Protein AF-A0A7J6PK44-F1 (afdb_monomer)

Sequence (200 aa):
GVRVTLIEKEDRVGGQCWTRYEDNGVIWEAGGEGFVRRAVAVPKIANALGIEEDMLPQEPVENYEIDENYTLIQLDRGEAARKLGFQVKKEDFGRGIASFR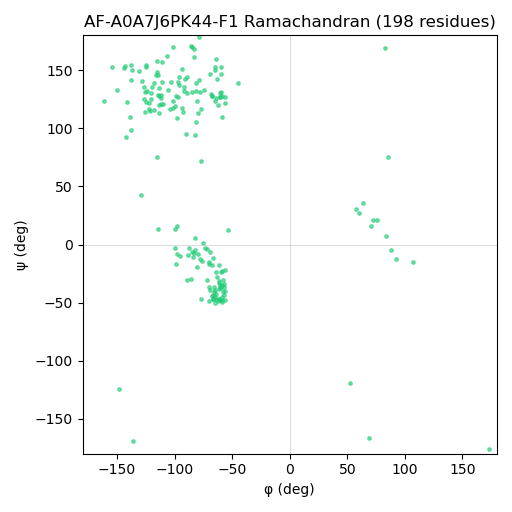KGMGELVDSMHSCLEKSPLCTVFLNDEVSSLERDANNQSNTKLTLAGGEKLIVDEVVIATPEKEACAMLGRESNSTDLMSHVSVYCLVRMVGQTSDHWH

Structure (mmCIF, N/CA/C/O backbone):
data_AF-A0A7J6PK44-F1
#
_entry.id   AF-A0A7J6PK44-F1
#
loop_
_atom_site.group_PDB
_atom_site.id
_atom_site.type_symbol
_atom_site.label_atom_id
_atom_site.label_alt_id
_atom_site.label_comp_id
_atom_site.label_asym_id
_ato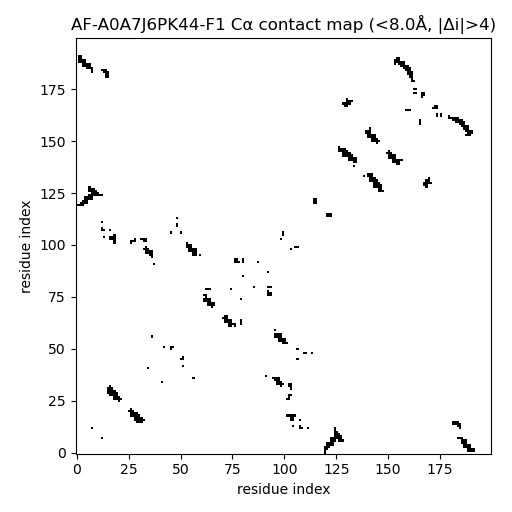m_site.label_entity_id
_atom_site.label_seq_id
_atom_site.pdbx_PDB_ins_code
_atom_site.Cartn_x
_atom_site.Cartn_y
_atom_site.Cartn_z
_atom_site.occupancy
_atom_site.B_iso_or_equiv
_atom_site.auth_seq_id
_atom_site.auth_comp_id
_atom_site.auth_asym_id
_atom_site.auth_atom_id
_atom_site.pdbx_PDB_model_num
ATOM 1 N N . GLY A 1 1 ? -18.859 -14.140 8.544 1.00 73.56 1 GLY A N 1
ATOM 2 C CA . GLY A 1 1 ? -17.958 -13.106 8.002 1.00 73.56 1 GLY A CA 1
ATOM 3 C C . GLY A 1 1 ? -17.363 -12.327 9.153 1.00 73.56 1 GLY A C 1
ATOM 4 O O . GLY A 1 1 ? -17.977 -12.296 10.212 1.00 73.56 1 GLY A O 1
ATOM 5 N N . VAL A 1 2 ? -16.186 -11.747 8.954 1.00 85.56 2 VAL A N 1
ATOM 6 C CA . VAL A 1 2 ? -15.503 -10.891 9.935 1.00 85.56 2 VAL A CA 1
ATOM 7 C C . VAL A 1 2 ? -15.913 -9.444 9.679 1.00 85.56 2 VAL A C 1
ATOM 9 O O . VAL A 1 2 ? -15.959 -9.053 8.515 1.00 85.56 2 VAL A O 1
ATOM 12 N N . ARG A 1 3 ? -16.236 -8.667 10.720 1.00 89.69 3 ARG A N 1
ATOM 13 C CA . ARG A 1 3 ? -16.440 -7.221 10.565 1.00 89.69 3 ARG A CA 1
ATOM 14 C C . ARG A 1 3 ? -15.091 -6.532 10.660 1.00 89.69 3 ARG A C 1
ATOM 16 O O . ARG A 1 3 ? -14.337 -6.825 11.574 1.00 89.69 3 ARG A O 1
ATOM 23 N N . VAL A 1 4 ? -14.786 -5.644 9.732 1.00 92.19 4 VAL A N 1
ATOM 24 C CA . VAL A 1 4 ? -13.486 -4.992 9.643 1.00 92.19 4 VAL A CA 1
ATOM 25 C C . VAL A 1 4 ? -13.648 -3.492 9.781 1.00 92.19 4 VAL A C 1
ATOM 27 O O . VAL A 1 4 ? -14.520 -2.912 9.140 1.00 92.19 4 VAL A O 1
ATOM 30 N N . THR A 1 5 ? -12.789 -2.865 10.574 1.00 93.75 5 THR A N 1
ATOM 31 C CA . THR A 1 5 ? -12.663 -1.405 10.594 1.00 93.75 5 THR A CA 1
ATOM 32 C C . THR A 1 5 ? -11.285 -1.025 10.053 1.00 93.75 5 THR A C 1
ATOM 34 O O . THR A 1 5 ? -10.262 -1.450 10.570 1.00 93.75 5 THR A O 1
ATOM 37 N N . LEU A 1 6 ? -11.212 -0.253 8.982 1.00 93.94 6 LEU A N 1
ATOM 38 C CA . LEU A 1 6 ? -9.953 0.312 8.501 1.00 93.94 6 LEU A CA 1
ATOM 39 C C . LEU A 1 6 ? -9.879 1.753 9.003 1.00 93.94 6 LEU A C 1
ATOM 41 O O . LEU A 1 6 ? -10.846 2.483 8.833 1.00 93.94 6 LEU A O 1
ATOM 45 N N . ILE A 1 7 ? -8.785 2.141 9.654 1.00 94.12 7 ILE A N 1
ATOM 46 C CA . ILE A 1 7 ? -8.567 3.504 10.168 1.00 94.12 7 ILE A CA 1
ATOM 47 C C . ILE A 1 7 ? -7.286 4.009 9.527 1.00 94.12 7 ILE A C 1
ATOM 49 O O . ILE A 1 7 ? -6.255 3.411 9.775 1.00 94.12 7 ILE A O 1
ATOM 53 N N . GLU A 1 8 ? -7.338 5.051 8.715 1.00 93.31 8 GLU A N 1
ATOM 54 C CA . GLU A 1 8 ? -6.191 5.634 8.022 1.00 93.31 8 GLU A CA 1
ATOM 55 C C . GLU A 1 8 ? -6.078 7.118 8.372 1.00 93.31 8 GLU A C 1
ATOM 57 O O . GLU A 1 8 ? -7.066 7.857 8.323 1.00 93.31 8 GLU A O 1
ATOM 62 N N . LYS A 1 9 ? -4.860 7.545 8.724 1.00 93.62 9 LYS A N 1
ATOM 63 C CA . LYS A 1 9 ? -4.596 8.908 9.196 1.00 93.62 9 LYS A CA 1
ATOM 64 C C . LYS A 1 9 ? -4.688 9.929 8.073 1.00 93.62 9 LYS A C 1
ATOM 66 O O . LYS A 1 9 ? -5.035 11.078 8.322 1.00 93.62 9 LYS A O 1
ATOM 71 N N . GLU A 1 10 ? -4.356 9.515 6.855 1.00 93.44 10 GLU A N 1
ATOM 72 C CA . GLU A 1 10 ? -4.398 10.375 5.681 1.00 93.44 10 GLU A CA 1
ATOM 73 C C . GLU A 1 10 ? -5.816 10.438 5.090 1.00 93.44 10 GLU A C 1
ATOM 75 O O . GLU A 1 10 ? -6.703 9.638 5.402 1.00 93.44 10 GLU A O 1
ATOM 80 N N . ASP A 1 11 ? -6.025 11.381 4.177 1.00 94.19 11 ASP A N 1
ATOM 81 C CA . ASP A 1 11 ? -7.262 11.524 3.403 1.00 94.19 11 ASP A CA 1
ATOM 82 C C . ASP A 1 11 ? -7.411 10.485 2.278 1.00 94.19 11 ASP A C 1
ATOM 84 O O . ASP A 1 11 ? -8.398 10.492 1.539 1.00 94.19 11 ASP A O 1
ATOM 88 N N . ARG A 1 12 ? -6.438 9.577 2.155 1.00 92.00 12 ARG A N 1
ATOM 89 C CA . ARG A 1 12 ? -6.362 8.528 1.141 1.00 92.00 12 ARG A CA 1
ATOM 90 C C . ARG A 1 12 ? -5.784 7.247 1.723 1.00 92.00 12 ARG A C 1
ATOM 92 O O . ARG A 1 12 ? -4.935 7.274 2.608 1.00 92.00 12 ARG A O 1
ATOM 99 N N . VAL A 1 13 ? -6.142 6.121 1.121 1.00 91.81 13 VAL A N 1
ATOM 100 C CA . VAL A 1 13 ? -5.457 4.846 1.364 1.00 91.81 13 VAL A CA 1
ATOM 101 C C . VAL A 1 13 ? -4.219 4.683 0.466 1.00 91.81 13 VAL A C 1
ATOM 103 O O . VAL A 1 13 ? -3.980 5.454 -0.466 1.00 91.81 13 VAL A O 1
ATOM 106 N N . GLY A 1 14 ? -3.420 3.646 0.735 1.00 90.44 14 GLY A N 1
ATOM 107 C CA . GLY A 1 14 ? -2.371 3.158 -0.171 1.00 90.44 14 GLY A CA 1
ATOM 108 C C . GLY A 1 14 ? -0.938 3.466 0.242 1.00 90.44 14 GLY A C 1
ATOM 109 O O . GLY A 1 14 ? -0.016 2.840 -0.283 1.00 90.44 14 GLY A O 1
ATOM 110 N N . GLY A 1 15 ? -0.722 4.391 1.181 1.00 90.31 15 GLY A N 1
ATOM 111 C CA . GLY A 1 15 ? 0.617 4.738 1.661 1.00 90.31 15 GLY A CA 1
ATOM 112 C C . GLY A 1 15 ? 1.569 5.078 0.505 1.00 90.31 15 GLY A C 1
ATOM 113 O O . GLY A 1 15 ? 1.311 6.006 -0.263 1.00 90.31 15 GLY A O 1
ATOM 114 N N . GLN A 1 16 ? 2.652 4.307 0.364 1.00 89.50 16 GLN A N 1
ATOM 115 C CA . GLN A 1 16 ? 3.658 4.457 -0.700 1.00 89.50 16 GLN A CA 1
ATOM 116 C C . GLN A 1 16 ? 3.178 4.061 -2.103 1.00 89.50 16 GLN A C 1
ATOM 118 O O . GLN A 1 16 ? 3.832 4.415 -3.078 1.00 89.50 16 GLN A O 1
ATOM 123 N N . CYS A 1 17 ? 2.080 3.322 -2.249 1.00 91.56 17 CYS A N 1
ATOM 124 C CA . CYS A 1 17 ? 1.505 3.055 -3.566 1.00 91.56 17 CYS A CA 1
ATOM 125 C C . CYS A 1 17 ? 0.650 4.261 -3.956 1.00 91.56 17 CYS A C 1
ATOM 127 O O . CYS A 1 17 ? -0.504 4.368 -3.541 1.00 91.56 17 CYS A O 1
ATOM 129 N N . TRP A 1 18 ? 1.246 5.199 -4.692 1.00 92.12 18 TRP A N 1
ATOM 130 C CA . TRP A 1 18 ? 0.589 6.443 -5.068 1.00 92.12 18 TRP A CA 1
ATOM 131 C C . TRP A 1 18 ? 0.892 6.809 -6.514 1.00 92.12 18 TRP A C 1
ATOM 133 O O . TRP A 1 18 ? 1.994 7.246 -6.840 1.00 92.12 18 TRP A O 1
ATOM 143 N N . THR A 1 19 ? -0.133 6.690 -7.349 1.00 95.31 19 THR A N 1
ATOM 144 C CA . THR A 1 19 ? -0.114 7.184 -8.721 1.00 95.31 19 THR A CA 1
ATOM 145 C C . THR A 1 19 ? -0.778 8.551 -8.797 1.00 95.31 19 THR A C 1
ATOM 147 O O . THR A 1 19 ? -1.806 8.797 -8.163 1.00 95.31 19 THR A O 1
ATOM 150 N N . ARG A 1 20 ? -0.191 9.447 -9.587 1.00 94.56 20 ARG A N 1
ATOM 151 C CA . ARG A 1 20 ? -0.734 10.768 -9.890 1.00 94.56 20 ARG A CA 1
ATOM 152 C C . ARG A 1 20 ? -1.167 10.842 -11.343 1.00 94.56 20 ARG A C 1
ATOM 154 O O . ARG A 1 20 ? -0.481 10.344 -12.233 1.00 94.56 20 ARG A O 1
ATOM 161 N N . TYR A 1 21 ? -2.300 11.502 -11.545 1.00 94.62 21 TYR A N 1
ATOM 162 C CA . TYR A 1 21 ? -2.921 11.722 -12.841 1.00 94.62 21 TYR A CA 1
ATOM 163 C C . TYR A 1 21 ? -2.956 13.224 -13.089 1.00 94.62 21 TYR A C 1
ATOM 165 O O . TYR A 1 21 ? -3.586 13.964 -12.336 1.00 94.62 21 TYR A O 1
ATOM 173 N N . GLU A 1 22 ? -2.243 13.673 -14.110 1.00 94.06 22 GLU A N 1
ATOM 174 C CA . GLU A 1 22 ? -2.190 15.079 -14.495 1.00 94.06 22 GLU A CA 1
ATOM 175 C C . GLU A 1 22 ? -3.241 15.368 -15.580 1.00 94.06 22 GLU A C 1
ATOM 177 O O . GLU A 1 22 ? -3.550 14.509 -16.412 1.00 94.06 22 GLU A O 1
ATOM 182 N N . ASP A 1 23 ? -3.756 16.600 -15.629 1.00 94.81 23 ASP A N 1
ATOM 183 C CA . ASP A 1 23 ? -4.824 17.006 -16.566 1.00 94.81 23 ASP A CA 1
ATOM 184 C C . ASP A 1 23 ? -4.449 16.827 -18.049 1.00 94.81 23 ASP A C 1
ATOM 186 O O . ASP A 1 23 ? -5.310 16.710 -18.921 1.00 94.81 23 ASP A O 1
ATOM 190 N N . ASN A 1 24 ? -3.152 16.794 -18.354 1.00 93.94 24 ASN A N 1
ATOM 191 C CA . ASN A 1 24 ? -2.625 16.561 -19.698 1.00 93.94 24 ASN A CA 1
ATOM 192 C C . ASN A 1 24 ? -2.546 15.068 -20.081 1.00 93.94 24 ASN A C 1
ATOM 194 O O . ASN A 1 24 ? -2.011 14.745 -21.142 1.00 93.94 24 ASN A O 1
ATOM 198 N N . GLY A 1 25 ? -3.050 14.166 -19.234 1.00 92.69 25 GLY A N 1
ATOM 199 C CA . GLY A 1 25 ? -3.041 12.721 -19.451 1.00 92.69 25 GLY A CA 1
ATOM 200 C C . GLY A 1 25 ? -1.741 12.023 -19.046 1.00 92.69 25 GLY A C 1
ATOM 201 O O . GLY A 1 25 ? -1.591 10.833 -19.321 1.00 92.69 25 GLY A O 1
ATOM 202 N N . VAL A 1 26 ? -0.799 12.725 -18.406 1.00 94.25 26 VAL A N 1
ATOM 203 C CA . VAL A 1 26 ? 0.406 12.100 -17.847 1.00 94.25 26 VAL A CA 1
ATOM 204 C C . VAL A 1 26 ? 0.049 11.342 -16.572 1.00 94.25 26 VAL A C 1
ATOM 206 O O . VAL A 1 26 ? -0.617 11.869 -15.682 1.00 94.25 26 VAL A O 1
ATOM 209 N N . ILE A 1 27 ? 0.541 10.108 -16.486 1.00 94.06 27 ILE A N 1
ATOM 210 C CA . ILE A 1 27 ? 0.451 9.252 -15.306 1.00 94.06 27 ILE A CA 1
ATOM 211 C C . ILE A 1 27 ? 1.869 9.046 -14.790 1.00 94.06 27 ILE A C 1
ATOM 213 O O . ILE A 1 27 ? 2.756 8.681 -15.564 1.00 94.06 27 ILE A O 1
ATOM 217 N N . TRP A 1 28 ? 2.095 9.291 -13.504 1.00 94.44 28 TRP A N 1
ATOM 218 C CA . TRP A 1 28 ? 3.400 9.067 -12.891 1.00 94.44 28 TRP A CA 1
ATOM 219 C C . TRP A 1 28 ? 3.279 8.557 -11.462 1.00 94.44 28 TRP A C 1
ATOM 221 O O . TRP A 1 28 ? 2.305 8.822 -10.759 1.00 94.44 28 TRP A O 1
ATOM 231 N N . GLU A 1 29 ? 4.290 7.808 -11.040 1.00 94.38 29 GLU A N 1
ATOM 232 C CA . GLU A 1 29 ? 4.325 7.161 -9.734 1.00 94.38 29 GLU A CA 1
ATOM 233 C C . GLU A 1 29 ? 5.035 8.080 -8.741 1.00 94.38 29 GLU A C 1
ATOM 235 O O . GLU A 1 29 ? 6.224 8.367 -8.870 1.00 94.38 29 GLU A O 1
ATOM 240 N N . ALA A 1 30 ? 4.290 8.565 -7.750 1.00 91.31 30 ALA A N 1
ATOM 241 C CA . ALA A 1 30 ? 4.819 9.364 -6.648 1.00 91.31 30 ALA A CA 1
ATOM 242 C C . ALA A 1 30 ? 5.432 8.495 -5.534 1.00 91.31 30 ALA A C 1
ATOM 244 O O . ALA A 1 30 ? 6.003 9.023 -4.579 1.00 91.31 30 ALA A O 1
ATOM 245 N N . GLY A 1 31 ? 5.315 7.171 -5.653 1.00 89.62 31 GLY A N 1
ATOM 246 C CA . GLY A 1 31 ? 5.944 6.202 -4.767 1.00 89.62 31 GLY A CA 1
ATOM 247 C C . GLY A 1 31 ? 6.309 4.913 -5.501 1.00 89.62 31 GLY A C 1
ATOM 248 O O . GLY A 1 31 ? 7.059 4.950 -6.471 1.00 89.62 31 GLY A O 1
ATOM 249 N N . GLY A 1 32 ? 5.834 3.763 -5.022 1.00 87.62 32 GLY A N 1
ATOM 250 C CA . GLY A 1 32 ? 6.172 2.464 -5.609 1.00 87.62 32 GLY A CA 1
ATOM 251 C C . GLY A 1 32 ? 5.702 2.337 -7.061 1.00 87.62 32 GLY A C 1
ATOM 252 O O . GLY A 1 32 ? 4.506 2.387 -7.320 1.00 87.62 32 GLY A O 1
ATOM 253 N N . GLU A 1 33 ? 6.638 2.121 -7.988 1.00 89.06 33 GLU A N 1
ATOM 254 C CA . GLU A 1 33 ? 6.367 2.096 -9.437 1.00 89.06 33 GLU A CA 1
ATOM 255 C C . GLU A 1 33 ? 5.868 0.749 -9.983 1.00 89.06 33 GLU A C 1
ATOM 257 O O . GLU A 1 33 ? 5.435 0.636 -11.131 1.00 89.06 33 GLU A O 1
ATOM 262 N N . GLY A 1 34 ? 5.946 -0.302 -9.172 1.00 90.94 34 GLY A N 1
ATOM 263 C CA . GLY A 1 34 ? 5.574 -1.640 -9.590 1.00 90.94 34 GLY A CA 1
ATOM 264 C C . GLY A 1 34 ? 5.903 -2.693 -8.549 1.00 90.94 34 GLY A C 1
ATOM 265 O O . GLY A 1 34 ? 6.388 -2.417 -7.451 1.00 90.94 34 GLY A O 1
ATOM 266 N N . PHE A 1 35 ? 5.658 -3.943 -8.917 1.00 90.12 35 PHE A N 1
ATOM 267 C CA . PHE A 1 35 ? 5.965 -5.111 -8.108 1.00 90.12 35 PHE A CA 1
ATOM 268 C C . PHE A 1 35 ? 6.834 -6.092 -8.887 1.00 90.12 35 PHE A C 1
ATOM 270 O O . PHE A 1 35 ? 6.792 -6.176 -10.114 1.00 90.12 35 PHE A O 1
ATOM 277 N N . VAL A 1 36 ? 7.630 -6.887 -8.171 1.00 86.31 36 VAL A N 1
ATOM 278 C CA . VAL A 1 36 ? 8.459 -7.917 -8.807 1.00 86.31 36 VAL A CA 1
ATOM 279 C C . VAL A 1 36 ? 7.552 -8.905 -9.535 1.00 86.31 36 VAL A C 1
ATOM 281 O O . VAL A 1 36 ? 6.681 -9.515 -8.920 1.00 86.31 36 VAL A O 1
ATOM 284 N N . ARG A 1 37 ? 7.802 -9.143 -10.825 1.00 83.19 37 ARG A N 1
ATOM 285 C CA . ARG A 1 37 ? 6.913 -9.927 -11.702 1.00 83.19 37 ARG A CA 1
AT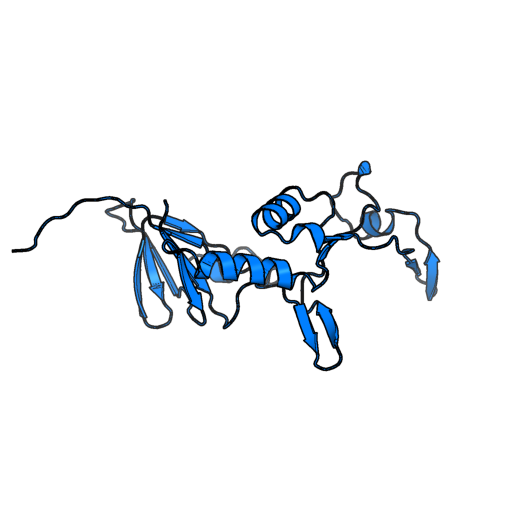OM 286 C C . ARG A 1 37 ? 6.605 -11.355 -11.220 1.00 83.19 37 ARG A C 1
ATOM 288 O O . ARG A 1 37 ? 5.607 -11.945 -11.611 1.00 83.19 37 ARG A O 1
ATOM 295 N N . ARG A 1 38 ? 7.457 -11.931 -10.369 1.00 80.81 38 ARG A N 1
ATOM 296 C CA . ARG A 1 38 ? 7.252 -13.263 -9.768 1.00 80.81 38 ARG A CA 1
ATOM 297 C C . ARG A 1 38 ? 6.282 -13.270 -8.582 1.00 80.81 38 ARG A C 1
ATOM 299 O O . ARG A 1 38 ? 6.024 -14.339 -8.032 1.00 80.81 38 ARG A O 1
ATOM 306 N N . ALA A 1 39 ? 5.848 -12.102 -8.106 1.00 84.62 39 ALA A N 1
ATOM 307 C CA . ALA A 1 39 ? 4.961 -12.012 -6.959 1.00 84.62 39 ALA A CA 1
ATOM 308 C C . ALA A 1 39 ? 3.701 -12.834 -7.237 1.00 84.62 39 ALA A C 1
ATOM 310 O O . ALA A 1 39 ? 3.050 -12.662 -8.258 1.00 84.62 39 ALA A O 1
ATOM 311 N N . VAL A 1 40 ? 3.370 -13.742 -6.320 1.00 88.19 40 VAL A N 1
ATOM 312 C CA . VAL A 1 40 ? 2.179 -14.593 -6.447 1.00 88.19 40 VAL A CA 1
ATOM 313 C C . VAL A 1 40 ? 0.944 -13.884 -5.892 1.00 88.19 40 VAL A C 1
ATOM 315 O O . VAL A 1 40 ? -0.166 -14.126 -6.354 1.00 88.19 40 VAL A O 1
ATOM 318 N N . ALA A 1 41 ? 1.127 -13.012 -4.896 1.00 90.62 41 ALA A N 1
ATOM 319 C CA . ALA A 1 41 ? 0.025 -12.339 -4.219 1.00 90.62 41 ALA A CA 1
ATOM 320 C C . ALA A 1 41 ? -0.658 -11.297 -5.116 1.00 90.62 41 ALA A C 1
ATOM 322 O O . ALA A 1 41 ? -1.876 -11.331 -5.243 1.00 90.62 41 ALA A O 1
ATOM 323 N N . VAL A 1 42 ? 0.114 -10.422 -5.773 1.00 92.44 42 VAL A N 1
ATOM 324 C CA . VAL A 1 42 ? -0.450 -9.312 -6.561 1.00 92.44 42 VAL A CA 1
ATOM 325 C C . VAL A 1 42 ? -1.320 -9.803 -7.725 1.00 92.44 42 VAL A C 1
ATOM 327 O O . VAL A 1 42 ? -2.466 -9.371 -7.782 1.00 92.44 42 VAL A O 1
ATOM 330 N N . PRO A 1 43 ? -0.894 -10.762 -8.575 1.00 93.06 43 PRO A N 1
ATOM 331 C CA . PRO A 1 43 ? -1.753 -11.280 -9.643 1.00 93.06 43 PRO A CA 1
ATOM 332 C C . PRO A 1 43 ? -3.036 -11.937 -9.122 1.00 93.06 43 PRO A C 1
ATOM 334 O O . PRO A 1 43 ? -4.102 -11.763 -9.699 1.00 93.06 43 PRO A O 1
ATOM 337 N N . LYS A 1 44 ? -2.973 -12.644 -7.984 1.00 95.62 44 LYS A N 1
ATOM 338 C CA . LYS A 1 44 ? -4.170 -13.235 -7.360 1.00 95.62 44 LYS A CA 1
ATOM 339 C C . LYS A 1 44 ? -5.150 -12.174 -6.866 1.00 95.62 44 LYS A C 1
ATOM 341 O O . LYS A 1 44 ? -6.354 -12.348 -7.020 1.00 95.62 44 LYS A O 1
ATOM 346 N N . ILE A 1 45 ? -4.641 -11.100 -6.265 1.00 95.31 45 ILE A N 1
ATOM 347 C CA . ILE A 1 45 ? -5.462 -9.971 -5.818 1.00 95.31 45 ILE A CA 1
ATOM 348 C C . ILE A 1 45 ? -6.056 -9.257 -7.037 1.00 95.31 45 ILE A C 1
ATOM 350 O O . ILE A 1 45 ? -7.259 -9.036 -7.071 1.00 95.31 45 ILE A O 1
ATOM 354 N N . ALA A 1 46 ? -5.252 -8.978 -8.065 1.00 96.12 46 ALA A N 1
ATOM 355 C CA . ALA A 1 46 ? -5.704 -8.353 -9.305 1.00 96.12 46 ALA A CA 1
ATOM 356 C C . ALA A 1 46 ? -6.820 -9.160 -9.988 1.00 96.12 46 ALA A C 1
ATOM 358 O O . ALA A 1 46 ? -7.835 -8.589 -10.381 1.00 96.12 46 ALA A O 1
ATOM 359 N N . ASN A 1 47 ? -6.678 -10.487 -10.052 1.00 96.94 47 ASN A N 1
ATOM 360 C CA . ASN A 1 47 ? -7.717 -11.384 -10.555 1.00 96.94 47 ASN A CA 1
ATOM 361 C C . ASN A 1 47 ? -9.006 -11.289 -9.723 1.00 96.94 47 ASN A C 1
ATOM 363 O O . ASN A 1 47 ? -10.085 -11.105 -10.279 1.00 96.94 47 ASN A O 1
ATOM 367 N N . ALA A 1 48 ? -8.896 -11.339 -8.390 1.00 95.94 48 ALA A N 1
ATOM 368 C CA . ALA A 1 48 ? -10.046 -11.225 -7.492 1.00 95.94 48 ALA A CA 1
ATOM 369 C C . ALA A 1 48 ? -10.758 -9.861 -7.582 1.00 95.94 48 ALA A C 1
ATOM 371 O O . ALA A 1 48 ? -11.959 -9.779 -7.330 1.00 95.94 48 ALA A O 1
ATOM 372 N N . LEU A 1 49 ? -10.026 -8.806 -7.946 1.00 96.19 49 LEU A N 1
ATOM 373 C CA . LEU A 1 49 ? -10.543 -7.452 -8.159 1.00 96.19 49 LEU A CA 1
ATOM 374 C C . LEU A 1 49 ? -11.022 -7.206 -9.601 1.00 96.19 49 LEU A C 1
ATOM 376 O O . LEU A 1 49 ? -11.634 -6.174 -9.863 1.00 96.19 49 LEU A O 1
ATOM 380 N N . GLY A 1 50 ? -10.768 -8.133 -10.532 1.00 97.25 50 GLY A N 1
ATOM 381 C CA . GLY A 1 50 ? -11.142 -8.000 -11.943 1.00 97.25 50 GLY A CA 1
ATOM 382 C C . GLY A 1 50 ? -10.264 -7.045 -12.761 1.00 97.25 50 GLY A C 1
ATOM 383 O O . GLY A 1 50 ? -10.710 -6.580 -13.804 1.00 97.25 50 GLY A O 1
ATOM 384 N N . ILE A 1 51 ? -9.039 -6.759 -12.309 1.00 97.69 51 ILE A N 1
ATOM 385 C CA . ILE A 1 51 ? -8.090 -5.819 -12.946 1.00 97.69 51 ILE A CA 1
ATOM 386 C C . ILE A 1 51 ? -6.827 -6.510 -13.489 1.00 97.69 51 ILE A C 1
ATOM 388 O O . ILE A 1 51 ? -5.829 -5.863 -13.789 1.00 97.69 51 ILE A O 1
ATOM 392 N N . GLU A 1 52 ? -6.827 -7.840 -13.584 1.00 96.50 52 GLU A N 1
ATOM 393 C CA . GLU A 1 52 ? -5.659 -8.609 -14.044 1.00 96.50 52 GLU A CA 1
ATOM 394 C C . GLU A 1 52 ? -5.220 -8.230 -15.467 1.00 96.50 52 GLU A C 1
ATOM 396 O O . GLU A 1 52 ? -4.025 -8.122 -15.729 1.00 96.50 52 GLU A O 1
ATOM 401 N N . GLU A 1 53 ? -6.171 -7.956 -16.361 1.00 96.56 53 GLU A N 1
ATOM 402 C CA . GLU A 1 53 ? -5.907 -7.560 -17.756 1.00 96.56 53 GLU A CA 1
ATOM 403 C C . GLU A 1 53 ? -5.239 -6.179 -17.884 1.00 96.56 53 GLU A C 1
ATOM 405 O O . GLU A 1 53 ? -4.654 -5.850 -18.921 1.00 96.56 53 GLU A O 1
ATOM 410 N N . ASP A 1 54 ? -5.302 -5.366 -16.826 1.00 96.88 54 ASP A N 1
ATOM 411 C CA . ASP A 1 54 ? -4.618 -4.079 -16.765 1.00 96.88 54 ASP A CA 1
ATOM 412 C C . ASP A 1 54 ? -3.164 -4.216 -16.297 1.00 96.88 54 ASP A C 1
ATOM 414 O O . ASP A 1 54 ? -2.411 -3.249 -16.379 1.00 96.88 54 ASP A O 1
ATOM 418 N N . MET A 1 55 ? -2.714 -5.403 -15.875 1.00 95.81 55 MET A N 1
ATOM 419 C CA . MET A 1 55 ? -1.310 -5.617 -15.535 1.00 95.81 55 MET A CA 1
ATOM 420 C C . MET A 1 55 ? -0.409 -5.557 -16.773 1.00 95.81 55 MET A C 1
ATOM 422 O O . MET A 1 55 ? -0.590 -6.284 -17.751 1.00 95.81 55 MET A O 1
ATOM 426 N N . LEU A 1 56 ? 0.648 -4.753 -16.685 1.00 93.25 56 LEU A N 1
ATOM 427 C CA . LEU A 1 56 ? 1.637 -4.570 -17.738 1.00 93.25 56 LEU A CA 1
ATOM 428 C C . LEU A 1 56 ? 3.029 -4.955 -17.228 1.00 93.25 56 LEU A C 1
ATOM 430 O O . LEU A 1 56 ? 3.483 -4.427 -16.208 1.00 93.25 56 LEU A O 1
ATOM 434 N N . PRO A 1 57 ? 3.744 -5.869 -17.908 1.00 90.44 57 PRO A N 1
ATOM 435 C CA . PRO A 1 57 ? 5.146 -6.094 -17.606 1.00 90.44 57 PRO A CA 1
ATOM 436 C C . PRO A 1 57 ? 5.963 -4.878 -18.048 1.00 90.44 57 PRO A C 1
ATOM 438 O O . PRO A 1 57 ? 5.681 -4.275 -19.082 1.00 90.44 57 PRO A O 1
ATOM 441 N N . GLN A 1 58 ? 7.025 -4.571 -17.309 1.00 85.62 58 GLN A N 1
ATOM 442 C CA . GLN A 1 58 ? 8.052 -3.665 -17.801 1.00 85.62 58 GLN A CA 1
ATOM 443 C C . GLN A 1 58 ? 8.638 -4.238 -19.099 1.00 85.62 58 GLN A C 1
ATOM 445 O O . GLN A 1 58 ? 9.050 -5.406 -19.141 1.00 85.62 58 GLN A O 1
ATOM 450 N N . GLU A 1 59 ? 8.680 -3.431 -20.159 1.00 79.81 59 GLU A N 1
ATOM 451 C CA . GLU A 1 59 ? 9.410 -3.816 -21.363 1.00 79.81 59 GLU A CA 1
ATOM 452 C C . GLU A 1 59 ? 10.902 -3.959 -21.032 1.00 79.81 59 GLU A C 1
ATOM 454 O O . GLU A 1 59 ? 11.421 -3.204 -20.207 1.00 79.81 59 GLU A O 1
ATOM 459 N N . PRO A 1 60 ? 11.619 -4.935 -21.614 1.00 69.00 60 PRO A N 1
ATOM 460 C CA . PRO A 1 60 ? 13.040 -5.087 -21.350 1.00 69.00 60 PRO A CA 1
ATOM 461 C C . PRO A 1 60 ? 13.787 -3.810 -21.742 1.00 69.00 60 PRO A C 1
ATOM 463 O O . PRO A 1 60 ? 13.933 -3.513 -22.924 1.00 69.00 60 PRO A O 1
ATOM 466 N N . VAL A 1 61 ? 14.275 -3.080 -20.743 1.00 68.56 61 VAL A N 1
ATOM 467 C CA . VAL A 1 61 ? 15.168 -1.941 -20.942 1.00 68.56 61 VAL A CA 1
ATOM 468 C C . VAL A 1 61 ? 16.608 -2.395 -20.773 1.00 68.56 61 VAL A C 1
ATOM 470 O O . VAL A 1 61 ? 16.951 -3.174 -19.875 1.00 68.56 61 VAL A O 1
ATOM 473 N N . GLU A 1 62 ? 17.456 -1.907 -21.666 1.00 83.25 62 GLU A N 1
ATOM 474 C CA . GLU A 1 62 ? 18.897 -1.959 -21.491 1.00 83.25 62 GLU A CA 1
ATOM 475 C C . GLU A 1 62 ? 19.246 -1.185 -20.219 1.00 83.25 62 GLU A C 1
ATOM 477 O O . GLU A 1 62 ? 18.813 -0.049 -20.026 1.00 83.25 62 GLU A O 1
ATOM 482 N N . ASN A 1 63 ? 19.984 -1.829 -19.319 1.00 86.06 63 ASN A N 1
ATOM 483 C CA . ASN A 1 63 ? 20.424 -1.191 -18.087 1.00 86.06 63 ASN A CA 1
ATOM 484 C C . ASN A 1 63 ? 21.832 -0.667 -18.308 1.00 86.06 63 ASN A C 1
ATOM 486 O O . ASN A 1 63 ? 22.627 -1.322 -18.979 1.00 86.06 63 ASN A O 1
ATOM 490 N N . TYR A 1 64 ? 22.145 0.476 -17.716 1.00 89.88 64 TYR A N 1
ATOM 491 C CA . TYR A 1 64 ? 23.448 1.101 -17.857 1.00 89.88 64 TYR A CA 1
ATOM 492 C C . TYR A 1 64 ? 24.008 1.483 -16.490 1.00 89.88 64 TYR A C 1
ATOM 494 O O . TYR A 1 64 ? 23.264 1.808 -15.566 1.00 89.88 64 TYR A O 1
ATOM 502 N N . GLU A 1 65 ? 25.327 1.449 -16.378 1.00 92.38 65 GLU A N 1
ATOM 503 C CA . GLU A 1 65 ? 26.090 1.987 -15.256 1.00 92.38 65 GLU A CA 1
ATOM 504 C C . GLU A 1 65 ? 26.931 3.158 -15.757 1.00 92.38 65 GLU A C 1
ATOM 506 O O . GLU A 1 65 ? 27.398 3.149 -16.896 1.00 92.38 65 GLU A O 1
ATOM 511 N N . ILE A 1 66 ? 27.116 4.168 -14.911 1.00 92.94 66 ILE A N 1
ATOM 512 C CA . ILE A 1 66 ? 28.107 5.217 -15.142 1.00 92.94 66 ILE A CA 1
ATOM 513 C C . ILE A 1 66 ? 29.322 4.857 -14.295 1.00 92.94 66 ILE A C 1
ATOM 515 O O . ILE A 1 66 ? 29.203 4.738 -13.074 1.00 92.94 66 ILE A O 1
ATOM 519 N N . ASP A 1 67 ? 30.465 4.645 -14.941 1.00 90.31 67 ASP A N 1
ATOM 520 C CA . ASP A 1 67 ? 31.710 4.331 -14.243 1.00 90.31 67 ASP A CA 1
ATOM 521 C C . ASP A 1 67 ? 32.385 5.579 -13.641 1.00 90.31 67 ASP A C 1
ATOM 523 O O . ASP A 1 67 ? 31.926 6.714 -13.784 1.00 90.31 67 ASP A O 1
ATOM 527 N N . GLU A 1 68 ? 33.517 5.370 -12.966 1.00 93.31 68 GLU A N 1
ATOM 528 C CA . GLU A 1 68 ? 34.326 6.439 -12.362 1.00 93.31 68 GLU A CA 1
ATOM 529 C C . GLU A 1 68 ? 34.872 7.465 -13.373 1.00 93.31 68 GLU A C 1
ATOM 531 O O . GLU A 1 68 ? 35.240 8.575 -12.989 1.00 93.31 68 GLU A O 1
ATOM 536 N N . ASN A 1 69 ? 34.889 7.118 -14.662 1.00 95.00 69 ASN A N 1
ATOM 537 C CA . ASN A 1 69 ? 35.338 7.973 -15.755 1.00 95.00 69 ASN A CA 1
ATOM 538 C C . ASN A 1 69 ? 34.164 8.638 -16.497 1.00 95.00 69 ASN A C 1
ATOM 540 O O . ASN A 1 69 ? 34.369 9.189 -17.579 1.00 95.00 69 ASN A O 1
ATOM 544 N N . TYR A 1 70 ? 32.949 8.607 -15.934 1.00 93.12 70 TYR A N 1
ATOM 545 C CA . TYR A 1 70 ? 31.720 9.136 -16.541 1.00 93.12 70 TYR A CA 1
ATOM 546 C C . TYR A 1 70 ? 31.346 8.471 -17.875 1.00 93.12 70 TYR A C 1
ATOM 548 O O . TYR A 1 70 ? 30.683 9.077 -18.721 1.00 93.12 70 TYR A O 1
ATOM 556 N N . THR A 1 71 ? 31.753 7.218 -18.069 1.00 95.38 71 THR A N 1
ATOM 557 C CA . THR A 1 71 ? 31.405 6.434 -19.253 1.00 95.38 71 THR A CA 1
ATOM 558 C C . THR A 1 71 ? 30.131 5.643 -18.997 1.00 95.38 71 THR A C 1
ATOM 560 O O . THR A 1 71 ? 30.004 4.969 -17.976 1.00 95.38 71 THR A O 1
ATOM 563 N N . LEU A 1 72 ? 29.190 5.706 -19.943 1.00 94.88 72 LEU A N 1
ATOM 564 C CA . LEU A 1 72 ? 27.968 4.909 -19.914 1.00 94.88 72 LEU A CA 1
ATOM 565 C C . LEU A 1 72 ? 28.267 3.488 -20.414 1.00 94.88 72 LEU A C 1
ATOM 567 O O . LEU A 1 72 ? 28.578 3.291 -21.589 1.00 94.88 72 LEU A O 1
ATOM 571 N N . ILE A 1 73 ? 28.168 2.504 -19.526 1.00 93.69 73 ILE A N 1
ATOM 572 C CA . ILE A 1 73 ? 28.446 1.095 -19.810 1.00 93.69 73 ILE A CA 1
ATOM 573 C C . ILE A 1 73 ? 27.133 0.324 -19.794 1.00 93.69 73 ILE A C 1
ATOM 575 O O . ILE A 1 73 ? 26.438 0.298 -18.778 1.00 93.69 73 ILE A O 1
ATOM 579 N N . GLN A 1 74 ? 26.794 -0.322 -20.911 1.00 93.00 74 GLN A N 1
ATOM 580 C CA . GLN A 1 74 ? 25.647 -1.225 -20.966 1.00 93.00 74 GLN A CA 1
ATOM 581 C C . GLN A 1 74 ? 25.922 -2.460 -20.106 1.00 93.00 74 GLN A C 1
ATOM 583 O O . GLN A 1 74 ? 26.950 -3.122 -20.248 1.00 93.00 74 GLN A O 1
ATOM 588 N N . LEU A 1 75 ? 24.990 -2.765 -19.212 1.00 89.50 75 LEU A N 1
ATOM 589 C CA . LEU A 1 75 ? 25.048 -3.904 -18.315 1.00 89.50 75 LEU A CA 1
ATOM 590 C C . LEU A 1 75 ? 24.370 -5.124 -18.933 1.00 89.50 75 LEU A C 1
ATOM 592 O O . LEU A 1 75 ? 23.287 -5.034 -19.520 1.00 89.50 75 LEU A O 1
ATOM 596 N N . ASP A 1 76 ? 24.963 -6.290 -18.686 1.00 86.06 76 ASP A N 1
ATOM 597 C CA . ASP A 1 76 ? 24.318 -7.565 -18.964 1.00 86.06 76 ASP A CA 1
ATOM 598 C C . ASP A 1 76 ? 23.010 -7.711 -18.176 1.00 86.06 76 ASP A C 1
ATOM 600 O O . ASP A 1 76 ? 22.809 -7.171 -17.079 1.00 86.06 76 ASP A O 1
ATOM 604 N N . ARG A 1 77 ? 22.091 -8.507 -18.726 1.00 80.94 77 ARG A N 1
ATOM 605 C CA . ARG A 1 77 ? 20.793 -8.759 -18.104 1.00 80.94 77 ARG A CA 1
ATOM 606 C C . ARG A 1 77 ? 20.966 -9.319 -16.687 1.00 80.94 77 ARG A C 1
ATOM 608 O O . ARG A 1 77 ? 21.538 -10.386 -16.493 1.00 80.94 77 ARG A O 1
ATOM 615 N N . GLY A 1 78 ? 20.396 -8.620 -15.705 1.00 78.31 78 GLY A N 1
ATOM 616 C CA . GLY A 1 78 ? 20.453 -9.013 -14.294 1.00 78.31 78 GLY A CA 1
ATOM 617 C C . GLY A 1 78 ? 21.613 -8.420 -13.500 1.00 78.31 78 GLY A C 1
ATOM 618 O O . GLY A 1 78 ? 21.571 -8.451 -12.271 1.00 78.31 78 GLY A O 1
ATOM 619 N N . GLU A 1 79 ? 22.602 -7.830 -14.169 1.00 84.25 79 GLU A N 1
ATOM 620 C CA . GLU A 1 79 ? 23.793 -7.307 -13.505 1.00 84.25 79 GLU A CA 1
ATOM 621 C C . GLU A 1 79 ? 23.490 -6.065 -12.660 1.00 84.25 79 GLU A C 1
ATOM 623 O O . GLU A 1 79 ? 23.988 -5.942 -11.541 1.00 84.25 79 GLU A O 1
ATOM 628 N N . ALA A 1 80 ? 22.576 -5.209 -13.128 1.00 82.88 80 ALA A N 1
ATOM 629 C CA . ALA A 1 80 ? 22.065 -4.081 -12.349 1.00 82.88 80 ALA A CA 1
ATOM 630 C C . ALA A 1 80 ? 21.470 -4.543 -11.008 1.00 82.88 80 ALA A C 1
ATOM 632 O O . ALA A 1 80 ? 21.821 -4.030 -9.948 1.00 82.88 80 ALA A O 1
ATOM 633 N N . ALA A 1 81 ? 20.627 -5.581 -11.034 1.00 78.12 81 ALA A N 1
ATOM 634 C CA . ALA A 1 81 ? 19.998 -6.110 -9.828 1.00 78.12 81 ALA A CA 1
ATOM 635 C C . ALA A 1 81 ? 21.013 -6.729 -8.855 1.00 78.12 81 ALA A C 1
ATOM 637 O O . ALA A 1 81 ? 20.872 -6.585 -7.640 1.00 78.12 81 ALA A O 1
ATOM 638 N N . ARG A 1 82 ? 22.054 -7.387 -9.383 1.00 80.31 82 ARG A N 1
ATOM 639 C CA . ARG A 1 82 ? 23.156 -7.930 -8.583 1.00 80.31 82 ARG A CA 1
ATOM 640 C C . ARG A 1 82 ? 23.958 -6.817 -7.905 1.00 80.31 82 ARG A C 1
ATOM 642 O O . ARG A 1 82 ? 24.237 -6.921 -6.714 1.00 80.31 82 ARG A O 1
ATOM 649 N N . LYS A 1 83 ? 24.316 -5.765 -8.649 1.00 83.75 83 LYS A N 1
ATOM 650 C CA . LYS A 1 83 ? 25.083 -4.610 -8.149 1.00 83.75 83 LYS A CA 1
ATOM 651 C C . LYS A 1 83 ? 24.317 -3.809 -7.094 1.00 83.75 83 LYS A C 1
ATOM 653 O O . LYS A 1 83 ? 24.911 -3.420 -6.096 1.00 83.75 83 LYS A O 1
ATOM 658 N N . LEU A 1 84 ? 23.004 -3.639 -7.266 1.00 80.75 84 LEU A N 1
ATOM 659 C CA . LEU A 1 84 ? 22.122 -2.976 -6.294 1.00 80.75 84 LEU A CA 1
ATOM 660 C C . LEU A 1 84 ? 21.821 -3.828 -5.047 1.00 80.75 84 LEU A C 1
ATOM 662 O O . LEU A 1 84 ? 21.133 -3.372 -4.138 1.00 80.75 84 LEU A O 1
ATOM 666 N N . GLY A 1 85 ? 22.322 -5.068 -4.985 1.00 76.50 85 GLY A N 1
ATOM 667 C CA . GLY A 1 85 ? 22.151 -5.938 -3.823 1.00 76.50 85 GLY A CA 1
ATOM 668 C C . GLY A 1 85 ? 20.735 -6.493 -3.658 1.00 76.50 85 GLY A C 1
ATOM 669 O O . GLY A 1 85 ? 20.371 -6.910 -2.557 1.00 76.50 85 GLY A O 1
ATOM 670 N N . PHE A 1 86 ? 19.923 -6.533 -4.722 1.00 73.94 86 PHE A N 1
ATOM 671 C CA . PHE A 1 86 ? 18.591 -7.124 -4.632 1.00 73.94 86 PHE A CA 1
ATOM 672 C C . PHE A 1 86 ? 18.684 -8.623 -4.324 1.00 73.94 86 PHE A C 1
ATOM 674 O O . PHE A 1 86 ? 19.321 -9.396 -5.043 1.00 73.94 86 PHE A O 1
ATOM 681 N N . GLN A 1 87 ? 17.997 -9.055 -3.264 1.00 65.50 87 GLN A N 1
ATOM 682 C CA . GLN A 1 87 ? 17.917 -10.459 -2.855 1.00 65.50 87 GLN A CA 1
ATOM 683 C C . GLN A 1 87 ? 16.934 -11.239 -3.744 1.00 65.50 87 GLN A C 1
ATOM 685 O O . GLN A 1 87 ? 15.830 -11.604 -3.335 1.00 65.50 87 GLN A O 1
ATOM 690 N N . VAL A 1 88 ? 17.324 -11.490 -4.993 1.00 67.06 88 VAL A N 1
ATOM 691 C CA . VAL A 1 88 ? 16.549 -12.290 -5.952 1.00 67.06 88 VAL A CA 1
ATOM 692 C C . VAL A 1 88 ? 17.293 -13.571 -6.318 1.00 67.06 88 VAL A C 1
ATOM 694 O O . VAL A 1 88 ? 18.523 -13.623 -6.329 1.00 67.06 88 VAL A O 1
ATOM 697 N N . LYS A 1 89 ? 16.546 -14.645 -6.604 1.00 69.12 89 LYS A N 1
ATOM 698 C CA . LYS A 1 89 ? 17.150 -15.886 -7.099 1.00 69.12 89 LYS A CA 1
ATOM 699 C C . LYS A 1 89 ? 17.770 -15.632 -8.471 1.00 69.12 89 LYS A C 1
ATOM 701 O O . LYS A 1 89 ? 17.244 -14.850 -9.258 1.00 69.12 89 LYS A O 1
ATOM 706 N N . LYS A 1 90 ? 18.834 -16.366 -8.805 1.00 67.75 90 LYS A N 1
ATOM 707 C CA . LYS A 1 90 ? 19.546 -16.193 -10.081 1.00 67.75 90 LYS A CA 1
ATOM 708 C C . LYS A 1 90 ? 18.644 -16.360 -11.317 1.00 67.75 90 LYS A C 1
ATOM 710 O O . LYS A 1 90 ? 18.828 -15.672 -12.310 1.00 67.75 90 LYS A O 1
ATOM 715 N N . GLU A 1 91 ? 17.648 -17.240 -11.232 1.00 70.38 91 GLU A N 1
ATOM 716 C CA . GLU A 1 91 ? 16.631 -17.510 -12.268 1.00 70.38 91 GLU A CA 1
ATOM 717 C C . GLU A 1 91 ? 15.607 -16.376 -12.483 1.00 70.38 91 GLU A C 1
ATOM 719 O O . GLU A 1 91 ? 14.893 -16.350 -13.494 1.00 70.38 91 GLU A O 1
ATOM 724 N N . ASP A 1 92 ? 15.545 -15.439 -11.536 1.00 68.38 92 ASP A N 1
ATOM 725 C CA . ASP A 1 92 ? 14.645 -14.286 -11.545 1.00 68.38 92 ASP A CA 1
ATOM 726 C C . ASP A 1 92 ? 15.339 -13.014 -12.059 1.00 68.38 92 ASP A C 1
ATOM 728 O O . ASP A 1 92 ? 14.678 -11.999 -12.304 1.00 68.38 92 ASP A O 1
ATOM 732 N N . PHE A 1 93 ? 16.662 -13.054 -12.257 1.00 67.88 93 PHE A N 1
ATOM 733 C CA . PHE A 1 93 ? 17.414 -11.910 -12.754 1.00 67.88 93 PHE A CA 1
ATOM 734 C C . PHE A 1 93 ? 16.916 -11.458 -14.129 1.00 67.88 93 PHE A C 1
ATOM 736 O O . PHE A 1 93 ? 16.735 -12.243 -15.060 1.00 67.88 93 PHE A O 1
ATOM 743 N N . GLY A 1 94 ? 16.685 -10.149 -14.248 1.00 66.69 94 GLY A N 1
ATOM 744 C CA . GLY A 1 94 ? 16.242 -9.526 -15.490 1.00 66.69 94 GLY A CA 1
ATOM 745 C C . GLY A 1 94 ? 14.803 -9.848 -15.893 1.00 66.69 94 GLY A C 1
ATOM 746 O O . GLY A 1 94 ? 14.458 -9.632 -17.053 1.00 66.69 94 GLY A O 1
ATOM 747 N N . ARG A 1 95 ? 13.959 -10.368 -14.990 1.00 73.12 95 ARG A N 1
ATOM 748 C CA . ARG A 1 95 ? 12.506 -10.479 -15.232 1.00 73.12 95 ARG A CA 1
ATOM 749 C C . ARG A 1 95 ? 11.750 -9.158 -15.049 1.00 73.12 95 ARG A C 1
ATOM 751 O O . ARG A 1 95 ? 10.599 -9.091 -15.475 1.00 73.12 95 ARG A O 1
ATOM 758 N N . GLY A 1 96 ? 12.410 -8.156 -14.464 1.00 82.19 96 GLY A N 1
ATOM 759 C CA . GLY A 1 96 ? 11.881 -6.811 -14.258 1.00 82.19 96 GLY A CA 1
ATOM 760 C C . GLY A 1 96 ? 10.746 -6.754 -13.240 1.00 82.19 96 GLY A C 1
ATOM 761 O O . GLY A 1 96 ? 10.484 -7.708 -12.491 1.00 82.19 96 GLY A O 1
ATOM 762 N N . ILE A 1 97 ? 10.072 -5.614 -13.241 1.00 88.00 97 ILE A N 1
ATOM 763 C CA . ILE A 1 97 ? 8.833 -5.392 -12.503 1.00 88.00 97 ILE A CA 1
ATOM 764 C C . ILE A 1 97 ? 7.623 -5.491 -13.440 1.00 88.00 97 ILE A C 1
ATOM 766 O O . ILE A 1 97 ? 7.750 -5.584 -14.662 1.00 88.00 97 ILE A O 1
ATOM 770 N N . ALA A 1 98 ? 6.438 -5.518 -12.852 1.00 92.75 98 ALA A N 1
ATOM 771 C CA . ALA A 1 98 ? 5.179 -5.256 -13.526 1.00 92.75 98 ALA A CA 1
ATOM 772 C C . ALA A 1 98 ? 4.455 -4.129 -12.783 1.00 92.75 98 ALA A C 1
ATOM 774 O O . ALA A 1 98 ? 4.684 -3.928 -11.590 1.00 92.75 98 ALA A O 1
ATOM 775 N N . SER A 1 99 ? 3.592 -3.416 -13.492 1.00 95.12 99 SER A N 1
ATOM 776 C CA . SER A 1 99 ? 2.710 -2.386 -12.944 1.00 95.12 99 SER A CA 1
ATOM 777 C C . SER A 1 99 ? 1.309 -2.558 -13.540 1.00 95.12 99 SER A C 1
ATOM 779 O O . SER A 1 99 ? 1.028 -3.585 -14.163 1.00 95.12 99 SER A O 1
ATOM 781 N N . PHE A 1 100 ? 0.426 -1.587 -13.344 1.00 96.00 100 PHE A N 1
ATOM 782 C CA . PHE A 1 100 ? -0.910 -1.557 -13.934 1.00 96.00 100 PHE A CA 1
ATOM 783 C C . PHE A 1 100 ? -1.014 -0.446 -14.980 1.00 96.00 100 PHE A C 1
ATOM 785 O O . PHE A 1 100 ? -0.251 0.520 -14.964 1.00 96.00 100 PHE A O 1
ATOM 792 N N . ARG A 1 101 ? -1.956 -0.576 -15.914 1.00 95.31 101 ARG A N 1
ATOM 793 C CA . ARG A 1 101 ? -2.154 0.356 -17.029 1.00 95.31 101 ARG A CA 1
ATOM 794 C C . ARG A 1 101 ? -2.427 1.778 -16.556 1.00 95.31 101 ARG A C 1
ATOM 796 O O . ARG A 1 101 ? -1.990 2.713 -17.224 1.00 95.31 101 ARG A O 1
ATOM 803 N N . LYS A 1 102 ? -3.127 1.941 -15.431 1.00 95.44 102 LYS A N 1
ATOM 804 C CA . LYS A 1 102 ? -3.362 3.249 -14.809 1.00 95.44 102 LYS A CA 1
ATOM 805 C C . LYS A 1 102 ? -2.390 3.541 -13.658 1.00 95.44 102 LYS A C 1
ATOM 807 O O . LYS A 1 102 ? -2.638 4.462 -12.900 1.00 95.44 102 LYS A O 1
ATOM 812 N N . GLY A 1 103 ? -1.289 2.796 -13.548 1.00 95.56 103 GLY A N 1
ATOM 813 C CA . GLY A 1 103 ? -0.322 2.877 -12.449 1.00 95.56 103 GLY A CA 1
ATOM 814 C C . GLY A 1 103 ? -0.740 2.087 -11.205 1.00 95.56 103 GLY A C 1
ATOM 815 O O . GLY A 1 103 ? -1.863 1.601 -11.092 1.00 95.56 103 GLY A O 1
ATOM 816 N N . MET A 1 104 ? 0.178 1.933 -10.254 1.00 95.06 104 MET A N 1
ATOM 817 C CA . MET A 1 104 ? 0.019 1.127 -9.038 1.00 95.06 104 MET A CA 1
ATOM 818 C C . MET A 1 104 ? -1.138 1.568 -8.132 1.00 95.06 104 MET A C 1
ATOM 820 O O . MET A 1 104 ? -1.666 0.749 -7.376 1.00 95.06 104 MET A O 1
ATOM 824 N N . GLY A 1 105 ? -1.567 2.827 -8.227 1.00 95.00 105 GLY A N 1
ATOM 825 C CA . GLY A 1 105 ? -2.763 3.354 -7.572 1.00 95.00 105 GLY A CA 1
ATOM 826 C C . GLY A 1 105 ? -4.031 2.598 -7.966 1.00 95.00 105 GLY A C 1
ATOM 827 O O . GLY A 1 105 ? -4.889 2.385 -7.119 1.00 95.00 105 GLY A O 1
ATOM 828 N N . GLU A 1 106 ? -4.10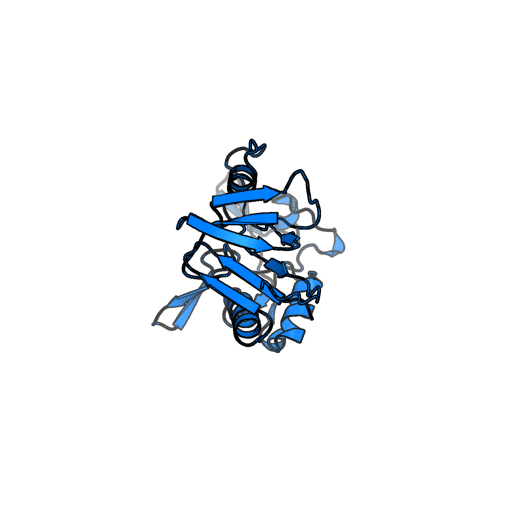6 2.060 -9.188 1.00 96.25 106 GLU A N 1
ATOM 829 C CA . GLU A 1 106 ? -5.241 1.256 -9.662 1.00 96.25 106 GLU A CA 1
ATOM 830 C C . GLU A 1 106 ? -5.538 0.049 -8.763 1.00 96.25 106 GLU A C 1
ATOM 832 O O . GLU A 1 106 ? -6.699 -0.256 -8.474 1.00 96.25 106 GLU A O 1
ATOM 837 N N . LEU A 1 107 ? -4.490 -0.618 -8.271 1.00 95.62 107 LEU A N 1
ATOM 838 C CA . LEU A 1 107 ? -4.625 -1.735 -7.340 1.00 95.62 107 LEU A CA 1
ATOM 839 C C . LEU A 1 107 ? -5.221 -1.272 -6.005 1.00 95.62 107 LEU A C 1
ATOM 841 O O . LEU A 1 107 ? -6.123 -1.918 -5.470 1.00 95.62 107 LEU A O 1
ATOM 845 N N . VAL A 1 108 ? -4.720 -0.156 -5.472 1.00 94.81 108 VAL A N 1
ATOM 846 C CA . VAL A 1 108 ? -5.165 0.426 -4.198 1.00 94.81 108 VAL A CA 1
ATOM 847 C C . VAL A 1 108 ? -6.615 0.885 -4.291 1.00 94.81 108 VAL A C 1
ATOM 849 O O . VAL A 1 108 ? -7.427 0.492 -3.454 1.00 94.81 108 VAL A O 1
ATOM 852 N N . ASP A 1 109 ? -6.953 1.652 -5.323 1.00 94.94 109 ASP A N 1
ATOM 853 C CA . ASP A 1 109 ? -8.291 2.201 -5.540 1.00 94.94 109 ASP A CA 1
ATOM 854 C C . ASP A 1 109 ? -9.325 1.084 -5.714 1.00 94.94 109 ASP A C 1
ATOM 856 O O . ASP A 1 109 ? -10.441 1.157 -5.188 1.00 94.94 109 ASP A O 1
ATOM 860 N N . SER A 1 110 ? -8.937 0.001 -6.397 1.00 96.19 110 SER A N 1
ATOM 861 C CA . SER A 1 110 ? -9.779 -1.185 -6.570 1.00 96.19 110 SER A CA 1
ATOM 862 C C . SER A 1 110 ? -10.009 -1.920 -5.248 1.00 96.19 110 SER A C 1
ATOM 864 O O . SER A 1 110 ? -11.148 -2.273 -4.934 1.00 96.19 110 SER A O 1
ATOM 866 N N . MET A 1 111 ? -8.963 -2.106 -4.430 1.00 95.06 111 MET A N 1
ATOM 867 C CA . MET A 1 111 ? -9.106 -2.680 -3.085 1.00 95.06 111 MET A CA 1
ATOM 868 C C . MET A 1 111 ? -10.000 -1.810 -2.198 1.00 95.06 111 MET A C 1
ATOM 870 O O . MET A 1 111 ? -10.917 -2.331 -1.564 1.00 95.06 111 MET A O 1
ATOM 874 N N . HIS A 1 112 ? -9.771 -0.496 -2.185 1.00 94.31 112 HIS A N 1
ATOM 875 C CA . HIS A 1 112 ? -10.562 0.457 -1.411 1.00 94.31 112 HIS A CA 1
ATOM 876 C C . HIS A 1 112 ? -12.038 0.407 -1.803 1.00 94.31 112 HIS A C 1
ATOM 878 O O . HIS A 1 112 ? -12.896 0.180 -0.954 1.00 94.31 112 HIS A O 1
ATOM 884 N N . SER A 1 113 ? -12.320 0.472 -3.105 1.00 94.88 113 SER A N 1
ATOM 885 C CA . SER A 1 113 ? -13.676 0.371 -3.650 1.00 94.88 113 SER A CA 1
ATOM 886 C C . SER A 1 113 ? -14.375 -0.930 -3.244 1.00 94.88 113 SER A C 1
ATOM 888 O O . SER A 1 113 ? -15.586 -0.948 -3.020 1.00 94.88 113 SER A O 1
ATOM 890 N N . CYS A 1 114 ? -13.644 -2.047 -3.172 1.00 94.06 114 CYS A N 1
ATOM 891 C CA . CYS A 1 114 ? -14.184 -3.318 -2.692 1.00 94.06 114 CYS A CA 1
ATOM 892 C C . CYS A 1 114 ? -14.494 -3.294 -1.189 1.00 94.06 114 CYS A C 1
ATOM 894 O O . CYS A 1 114 ? -15.517 -3.847 -0.779 1.00 94.06 114 CYS A O 1
ATOM 896 N N . LEU A 1 115 ? -13.644 -2.658 -0.379 1.00 92.31 115 LEU A N 1
ATOM 897 C CA . LEU A 1 115 ? -13.864 -2.503 1.059 1.00 92.31 115 LEU A CA 1
ATOM 898 C C . LEU A 1 115 ? -15.065 -1.596 1.345 1.00 92.31 115 LEU A C 1
ATOM 900 O O . LEU A 1 115 ? -15.947 -2.005 2.094 1.00 92.31 115 LEU A O 1
ATOM 904 N N . GLU A 1 116 ? -15.174 -0.440 0.689 1.00 93.00 116 GLU A N 1
ATOM 905 C CA . GLU A 1 116 ? -16.305 0.488 0.858 1.00 93.00 116 GLU A CA 1
ATOM 906 C C . GLU A 1 116 ? -17.656 -0.141 0.489 1.00 93.00 116 GLU A C 1
ATOM 908 O O . GLU A 1 116 ? -18.678 0.129 1.119 1.00 93.00 116 GLU A O 1
ATOM 913 N N . LYS A 1 117 ? -17.677 -1.022 -0.519 1.00 94.62 117 LYS A N 1
ATOM 914 C CA . LYS A 1 117 ? -18.893 -1.744 -0.934 1.00 94.62 117 LYS A CA 1
ATOM 915 C C . LYS A 1 117 ? -19.265 -2.890 0.010 1.00 94.62 117 LYS A C 1
ATOM 917 O O . LYS A 1 117 ? -20.370 -3.427 -0.092 1.00 94.62 117 LYS A O 1
ATOM 922 N N . SER A 1 118 ? -18.360 -3.313 0.891 1.00 93.19 118 SER A N 1
ATOM 923 C CA . SER A 1 118 ? -18.599 -4.437 1.789 1.00 93.19 118 SER A CA 1
ATOM 924 C C . SER A 1 118 ? -19.439 -4.003 2.995 1.00 93.19 118 SER A C 1
ATOM 926 O O . SER A 1 118 ? -18.988 -3.181 3.786 1.00 93.19 118 SER A O 1
ATOM 928 N N . PRO A 1 119 ? -20.604 -4.628 3.265 1.00 94.44 119 PRO A N 1
ATOM 929 C CA . PRO A 1 119 ? -21.402 -4.324 4.462 1.00 94.44 119 PRO A CA 1
ATOM 930 C C . PRO A 1 119 ? -20.732 -4.790 5.767 1.00 94.44 119 PRO A C 1
ATOM 932 O O . PRO A 1 119 ? -21.253 -4.576 6.865 1.00 94.44 119 PRO A O 1
ATOM 935 N N . LEU A 1 120 ? -19.612 -5.507 5.650 1.00 92.88 120 LEU A N 1
ATOM 936 C CA . LEU A 1 120 ? -18.806 -5.964 6.769 1.00 92.88 120 LEU A CA 1
ATOM 937 C C . LEU A 1 120 ? -17.593 -5.070 7.011 1.00 92.88 120 LEU A C 1
ATOM 939 O O . LEU A 1 120 ? -16.880 -5.341 7.967 1.00 92.88 120 LEU A O 1
ATOM 943 N N . CYS A 1 121 ? -17.345 -4.045 6.196 1.00 93.75 121 CYS A N 1
ATOM 944 C CA . CYS A 1 121 ? -16.212 -3.151 6.380 1.00 93.75 121 CYS A CA 1
ATOM 945 C C . CYS A 1 121 ? -16.676 -1.715 6.626 1.00 93.75 121 CYS A C 1
ATOM 947 O O . CYS A 1 121 ? -17.616 -1.230 6.003 1.00 93.75 121 CYS A O 1
ATOM 949 N N . THR A 1 122 ? -16.014 -1.038 7.554 1.00 93.75 122 THR A N 1
ATOM 950 C CA . THR A 1 122 ? -16.118 0.406 7.750 1.00 93.75 122 THR A CA 1
ATOM 951 C C . THR A 1 122 ? -14.733 1.001 7.566 1.00 93.75 122 THR A C 1
ATOM 953 O O . THR A 1 122 ? -13.781 0.505 8.160 1.00 93.75 122 THR A O 1
ATOM 956 N N . VAL A 1 123 ? -14.621 2.041 6.746 1.00 92.62 123 VAL A N 1
ATOM 957 C CA . VAL A 1 123 ? -13.365 2.748 6.486 1.00 92.62 123 VAL A CA 1
ATOM 958 C C . VAL A 1 123 ? -13.460 4.147 7.092 1.00 92.62 123 VAL A C 1
ATOM 960 O O . VAL A 1 123 ? -14.406 4.878 6.807 1.00 92.62 123 VAL A O 1
ATOM 963 N N . PHE A 1 124 ? -12.490 4.503 7.926 1.00 92.31 124 PHE A N 1
ATOM 964 C CA . PHE A 1 124 ? -12.277 5.836 8.471 1.00 92.31 124 PHE A CA 1
ATOM 965 C C . PHE A 1 124 ? -10.990 6.394 7.871 1.00 92.31 124 PHE A C 1
ATOM 967 O O . PHE A 1 124 ? -9.935 5.783 8.011 1.00 92.31 124 PHE A O 1
ATOM 974 N N . LEU A 1 125 ? -11.100 7.527 7.186 1.00 93.69 125 LEU A N 1
ATOM 975 C CA . LEU A 1 125 ? -9.970 8.322 6.703 1.00 93.69 125 LEU A CA 1
ATOM 976 C C . LEU A 1 125 ? -9.850 9.576 7.569 1.00 93.69 125 LEU A C 1
ATOM 978 O O . LEU A 1 125 ? -10.839 9.986 8.183 1.00 93.69 125 LEU A O 1
ATOM 982 N N . ASN A 1 126 ? -8.691 10.232 7.541 1.00 94.62 126 ASN A N 1
ATOM 983 C CA . ASN A 1 126 ? -8.385 11.382 8.397 1.00 94.62 126 ASN A CA 1
ATOM 984 C C . ASN A 1 126 ? -8.513 11.077 9.899 1.00 94.62 126 ASN A C 1
ATOM 986 O O . ASN A 1 126 ? -8.873 11.958 10.683 1.00 94.62 126 ASN A O 1
ATOM 990 N N . ASP A 1 127 ? -8.256 9.833 10.301 1.00 91.75 127 ASP A N 1
ATOM 991 C CA . ASP A 1 127 ? -8.318 9.431 11.701 1.00 91.75 127 ASP A CA 1
ATOM 992 C C . ASP A 1 127 ? -7.148 8.521 12.060 1.00 91.75 127 ASP A C 1
ATOM 994 O O . ASP A 1 127 ? -6.708 7.681 11.280 1.00 91.75 127 ASP A O 1
ATOM 998 N N . GLU A 1 128 ? -6.620 8.695 13.260 1.00 92.31 128 GLU A N 1
ATOM 999 C CA . GLU A 1 128 ? -5.407 8.025 13.701 1.00 92.31 128 GLU A CA 1
ATOM 1000 C C . GLU A 1 128 ? -5.643 7.345 15.040 1.00 92.31 128 GLU A C 1
ATOM 1002 O O . GLU A 1 128 ? -6.271 7.886 15.949 1.00 92.31 128 GLU A O 1
ATOM 1007 N N . VAL A 1 129 ? -5.079 6.153 15.191 1.00 93.12 129 VAL A N 1
ATOM 1008 C CA . VAL A 1 129 ? -5.021 5.473 16.479 1.00 93.12 129 VAL A CA 1
ATOM 1009 C C . VAL A 1 129 ? -3.917 6.105 17.323 1.00 93.12 129 VAL A C 1
ATOM 1011 O O . VAL A 1 129 ? -2.748 6.019 16.973 1.00 93.12 129 VAL A O 1
ATOM 1014 N N . SER A 1 130 ? -4.266 6.707 18.456 1.00 91.69 130 SER A N 1
ATOM 1015 C CA . SER A 1 130 ? -3.297 7.316 19.373 1.00 91.69 130 SER A CA 1
ATOM 1016 C C . SER A 1 130 ? -2.768 6.335 20.421 1.00 91.69 130 SER A C 1
ATOM 1018 O O . SER A 1 130 ? -1.623 6.456 20.853 1.00 91.69 130 SER A O 1
ATOM 1020 N N . SER A 1 131 ? -3.573 5.350 20.836 1.00 92.19 131 SER A N 1
ATOM 1021 C CA . SER A 1 131 ? -3.131 4.328 21.788 1.00 92.19 131 SER A CA 1
ATOM 1022 C C . SER A 1 131 ? -3.888 3.008 21.674 1.00 92.19 131 SER A C 1
ATOM 1024 O O . SER A 1 131 ? -5.063 2.961 21.294 1.00 92.19 131 SER A O 1
ATOM 1026 N N . LEU A 1 132 ? -3.201 1.930 22.057 1.00 91.00 132 LEU A N 1
ATOM 1027 C CA . LEU A 1 132 ? -3.741 0.581 22.185 1.00 91.00 132 LEU A CA 1
ATOM 1028 C C . LEU A 1 132 ? -3.481 0.045 23.595 1.00 91.00 132 LEU A C 1
ATOM 1030 O O . LEU A 1 132 ? -2.340 -0.081 24.034 1.00 91.00 132 LEU A O 1
ATOM 1034 N N . GLU A 1 133 ? -4.550 -0.324 24.292 1.00 88.38 133 GLU A N 1
ATOM 1035 C CA . GLU A 1 133 ? -4.514 -0.891 25.638 1.00 88.38 133 GLU A CA 1
ATOM 1036 C C . GLU A 1 133 ? -5.188 -2.265 25.617 1.00 88.38 133 GLU A C 1
ATOM 1038 O O . GLU A 1 133 ? -6.365 -2.386 25.273 1.00 88.38 133 GLU A O 1
ATOM 1043 N N . ARG A 1 134 ? -4.467 -3.320 26.008 1.00 81.69 134 ARG A N 1
ATOM 1044 C CA . ARG A 1 134 ? -5.082 -4.633 26.242 1.00 81.69 134 ARG A CA 1
ATOM 1045 C C . ARG A 1 134 ? -5.528 -4.712 27.696 1.00 81.69 134 ARG A C 1
ATOM 1047 O O . ARG A 1 134 ? -4.744 -4.392 28.589 1.00 81.69 134 ARG A O 1
ATOM 1054 N N . ASP A 1 135 ? -6.773 -5.113 27.936 1.00 68.44 135 ASP A N 1
ATOM 1055 C CA . ASP A 1 135 ? -7.285 -5.232 29.300 1.00 68.44 135 ASP A CA 1
ATOM 1056 C C . ASP A 1 135 ? -6.511 -6.333 30.049 1.00 68.44 135 ASP A C 1
ATOM 1058 O O . ASP A 1 135 ? -6.438 -7.483 29.610 1.00 68.44 135 ASP A O 1
ATOM 1062 N N . ALA A 1 136 ? -5.910 -5.973 31.186 1.00 63.69 136 ALA A N 1
ATOM 1063 C CA . ALA A 1 136 ? -5.141 -6.888 32.025 1.00 63.69 136 ALA A CA 1
ATOM 1064 C C . ALA A 1 136 ? -6.006 -8.015 32.620 1.00 63.69 136 ALA A C 1
ATOM 1066 O O . ALA A 1 136 ? -5.483 -9.082 32.941 1.00 63.69 136 ALA A O 1
ATOM 1067 N N . ASN A 1 137 ? -7.318 -7.792 32.743 1.00 64.62 137 ASN A N 1
ATOM 1068 C CA . ASN A 1 137 ? -8.266 -8.741 33.324 1.00 64.62 137 ASN A CA 1
ATOM 1069 C C . ASN A 1 137 ? -9.037 -9.542 32.267 1.00 64.62 137 ASN A C 1
ATOM 1071 O O . ASN A 1 137 ? -9.609 -10.582 32.593 1.00 64.62 137 ASN A O 1
ATOM 1075 N N . ASN A 1 138 ? -9.050 -9.086 31.011 1.00 58.28 138 ASN A N 1
ATOM 1076 C CA . ASN A 1 138 ? -9.729 -9.762 29.915 1.00 58.28 138 ASN A CA 1
ATOM 1077 C C . ASN A 1 138 ? -8.870 -9.755 28.644 1.00 58.28 138 ASN A C 1
ATOM 1079 O O . ASN A 1 138 ? -8.849 -8.795 27.879 1.00 58.28 138 ASN A O 1
ATOM 1083 N N . GLN A 1 139 ? -8.180 -10.869 28.393 1.00 63.16 139 GLN A N 1
ATOM 1084 C CA . GLN A 1 139 ? -7.266 -10.999 27.255 1.00 63.16 139 GLN A CA 1
ATOM 1085 C C . GLN A 1 139 ? -7.967 -10.979 25.886 1.00 63.16 139 GLN A C 1
ATOM 1087 O O . GLN A 1 139 ? -7.268 -10.874 24.873 1.00 63.16 139 GLN A O 1
ATOM 1092 N N . SER A 1 140 ? -9.301 -11.087 25.830 1.00 68.69 140 SER A N 1
ATOM 1093 C CA . SER A 1 140 ? -10.034 -11.209 24.566 1.00 68.69 140 SER A CA 1
ATOM 1094 C C . SER A 1 140 ? -10.259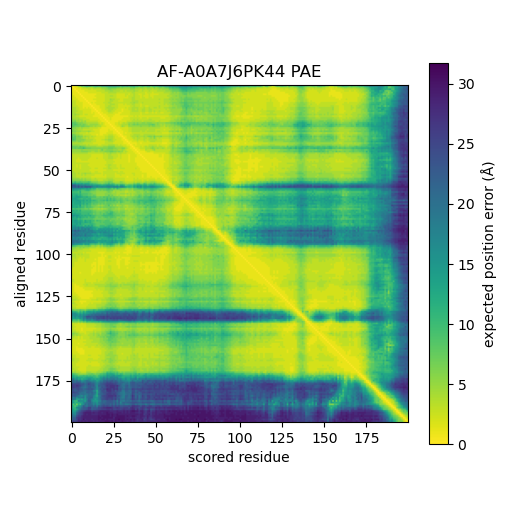 -9.887 23.838 1.00 68.69 140 SER A C 1
ATOM 1096 O O . SER A 1 140 ? -10.543 -9.927 22.649 1.00 68.69 140 SER A O 1
ATOM 1098 N N . ASN A 1 141 ? -10.160 -8.739 24.524 1.00 82.06 141 ASN A N 1
ATOM 1099 C CA . ASN A 1 141 ? -10.542 -7.451 23.947 1.00 82.06 141 ASN A CA 1
ATOM 1100 C C . ASN A 1 141 ? -9.406 -6.428 24.063 1.00 82.06 141 ASN A C 1
ATOM 1102 O O . ASN A 1 141 ? -8.786 -6.259 25.115 1.00 82.06 141 ASN A O 1
ATOM 1106 N N . THR A 1 142 ? -9.177 -5.699 22.976 1.00 85.38 142 THR A N 1
ATOM 1107 C CA . THR A 1 142 ? -8.264 -4.560 22.906 1.00 85.38 142 THR A CA 1
ATOM 1108 C C . THR A 1 142 ? -9.069 -3.269 22.856 1.00 85.38 142 THR A C 1
ATOM 1110 O O . THR A 1 142 ? -10.037 -3.141 22.105 1.00 85.38 142 THR A O 1
ATOM 1113 N N . LYS A 1 143 ? -8.672 -2.300 23.673 1.00 89.56 143 LYS A N 1
ATOM 1114 C CA . LYS A 1 143 ? -9.227 -0.954 23.686 1.00 89.56 143 LYS A CA 1
ATOM 1115 C C . LYS A 1 143 ? -8.324 -0.044 22.865 1.00 89.56 143 LYS A C 1
ATOM 1117 O O . LYS A 1 143 ? -7.121 0.036 23.100 1.00 89.56 143 LYS A O 1
ATOM 1122 N N . LEU A 1 144 ? -8.928 0.640 21.912 1.00 90.38 144 LEU A N 1
ATOM 1123 C CA . LEU A 1 144 ? -8.280 1.536 20.972 1.00 90.38 144 LEU A CA 1
ATOM 1124 C C . LEU A 1 144 ? -8.750 2.960 21.257 1.00 90.38 144 LEU A C 1
ATOM 1126 O O . LEU A 1 144 ? -9.945 3.177 21.449 1.00 90.38 144 LEU A O 1
ATOM 1130 N N . THR A 1 145 ? -7.826 3.916 21.296 1.00 92.19 145 THR A N 1
ATOM 1131 C CA . THR A 1 145 ? -8.145 5.346 21.405 1.00 92.19 145 THR A CA 1
ATOM 1132 C C . THR A 1 145 ? -7.759 6.035 20.105 1.00 92.19 145 THR A C 1
ATOM 1134 O O . THR A 1 145 ? -6.637 5.872 19.636 1.00 92.19 145 THR A O 1
ATOM 1137 N N . LEU A 1 146 ? -8.685 6.790 19.524 1.00 91.25 146 LEU A N 1
ATOM 1138 C CA . LEU A 1 146 ? -8.462 7.616 18.340 1.00 91.25 146 LEU A CA 1
ATOM 1139 C C . LEU A 1 146 ? -7.838 8.962 18.737 1.00 91.25 146 LEU A C 1
ATOM 1141 O O . LEU A 1 146 ? -7.901 9.363 19.902 1.00 91.25 146 LEU A O 1
ATOM 1145 N N . ALA A 1 147 ? -7.226 9.682 17.800 1.00 88.69 147 ALA A N 1
ATOM 1146 C CA . ALA A 1 147 ? -6.587 10.976 18.058 1.00 88.69 147 ALA 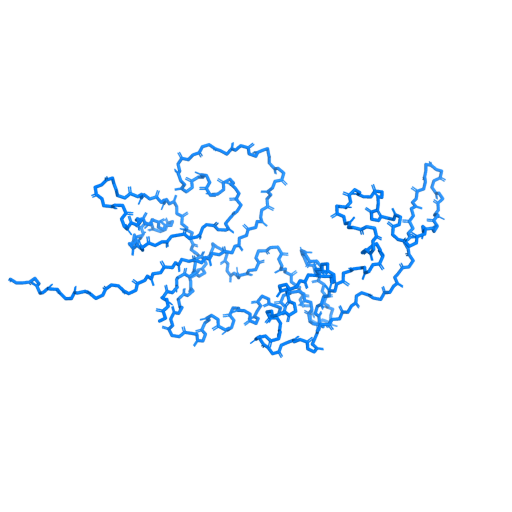A CA 1
ATOM 1147 C C . ALA A 1 147 ? -7.593 12.031 18.555 1.00 88.69 147 ALA A C 1
ATOM 1149 O O . ALA A 1 147 ? -7.262 12.854 19.409 1.00 88.69 147 ALA A O 1
ATOM 1150 N N . GLY A 1 148 ? -8.853 11.945 18.109 1.00 88.94 148 GLY A N 1
ATOM 1151 C CA . GLY A 1 148 ? -9.965 12.762 18.610 1.00 88.94 148 GLY A CA 1
ATOM 1152 C C . GLY A 1 148 ? -10.447 12.404 20.026 1.00 88.94 148 GLY A C 1
ATOM 1153 O O . GLY A 1 148 ? -11.334 13.070 20.558 1.00 88.94 148 GLY A O 1
ATOM 1154 N N . GLY A 1 149 ? -9.890 11.361 20.650 1.00 90.56 149 GLY A N 1
ATOM 1155 C CA . GLY A 1 149 ? -10.238 10.897 21.997 1.00 90.56 149 GLY A CA 1
ATOM 1156 C C . GLY A 1 149 ? -11.388 9.884 22.060 1.00 90.56 149 GLY A C 1
ATOM 1157 O O . GLY A 1 149 ? -11.664 9.351 23.141 1.00 90.56 149 GLY A O 1
ATOM 1158 N N . GLU A 1 150 ? -12.037 9.587 20.930 1.00 90.56 150 GLU A N 1
ATOM 1159 C CA . GLU A 1 150 ? -13.001 8.488 20.814 1.00 90.56 150 GLU A CA 1
ATOM 1160 C C . GLU A 1 150 ? -12.333 7.141 21.134 1.00 90.56 150 GLU A C 1
ATOM 1162 O O . GLU A 1 150 ? -11.142 6.942 20.895 1.00 90.56 150 GLU A O 1
ATOM 1167 N N . LYS A 1 151 ? -13.097 6.214 21.723 1.00 89.69 151 LYS A N 1
ATOM 1168 C CA . LYS A 1 151 ? -12.599 4.906 22.156 1.00 89.69 151 LYS A CA 1
ATOM 1169 C C . LYS A 1 151 ? -13.421 3.780 21.556 1.00 89.69 151 LYS A C 1
ATOM 1171 O O . LYS A 1 151 ? -14.642 3.766 21.694 1.00 89.69 151 LYS A O 1
ATOM 1176 N N . LEU A 1 152 ? -12.734 2.798 20.984 1.00 89.00 152 LEU A N 1
ATOM 1177 C CA . LEU A 1 152 ? -13.318 1.597 20.395 1.00 89.00 152 LEU A CA 1
ATOM 1178 C C . LEU A 1 152 ? -12.860 0.354 21.166 1.00 89.00 152 LEU A C 1
ATOM 1180 O O . LEU A 1 152 ? -11.736 0.294 21.663 1.00 89.00 152 LEU A O 1
ATOM 1184 N N . ILE A 1 153 ? -13.733 -0.649 21.264 1.00 88.81 153 ILE A N 1
ATOM 1185 C CA . ILE A 1 153 ? -13.406 -1.969 21.821 1.00 88.81 153 ILE A CA 1
ATOM 1186 C C . ILE A 1 153 ? -13.497 -2.985 20.693 1.00 88.81 153 ILE A C 1
ATOM 1188 O O . ILE A 1 153 ? -14.509 -3.050 19.989 1.00 88.81 153 ILE A O 1
ATOM 1192 N N . VAL A 1 154 ? -12.432 -3.759 20.527 1.00 88.00 154 VAL A N 1
ATOM 1193 C CA . VAL A 1 154 ? -12.250 -4.671 19.400 1.00 88.00 154 VAL A CA 1
ATOM 1194 C C . VAL A 1 154 ? -11.676 -5.991 19.888 1.00 88.00 154 VAL A C 1
ATOM 1196 O O . VAL A 1 154 ? -11.012 -6.027 20.922 1.00 88.00 154 VAL A O 1
ATOM 1199 N N . ASP A 1 155 ? -11.927 -7.071 19.159 1.00 86.88 155 ASP A N 1
ATOM 1200 C CA . ASP A 1 155 ? -11.408 -8.390 19.531 1.00 86.88 155 ASP A CA 1
ATOM 1201 C C . ASP A 1 155 ? -9.921 -8.494 19.162 1.00 86.88 155 ASP A C 1
ATOM 1203 O O . ASP A 1 155 ? -9.088 -8.855 19.988 1.00 86.88 155 ASP A O 1
ATOM 1207 N N . GLU A 1 156 ? -9.568 -8.087 17.936 1.00 87.19 156 GLU A N 1
ATOM 1208 C CA . GLU A 1 156 ? -8.209 -8.189 17.404 1.00 87.19 156 GLU A CA 1
ATOM 1209 C C . GLU A 1 156 ? -7.783 -6.922 16.648 1.00 87.19 156 GLU A C 1
ATOM 1211 O O . GLU A 1 156 ? -8.590 -6.228 16.020 1.00 87.19 156 GLU A O 1
ATOM 1216 N N . VAL A 1 157 ? -6.478 -6.638 16.677 1.00 88.06 157 VAL A N 1
ATOM 1217 C CA . 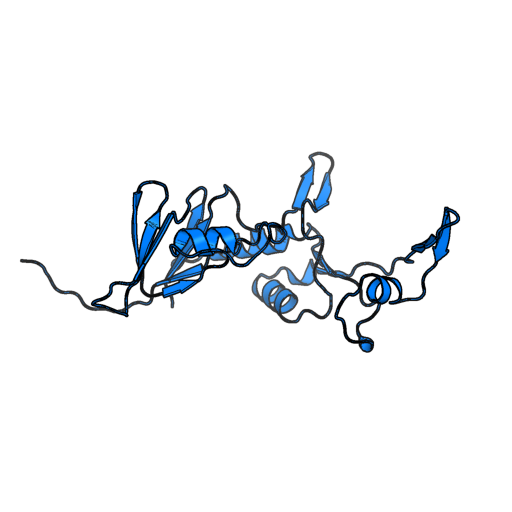VAL A 1 157 ? -5.863 -5.485 16.002 1.00 88.06 157 VAL A CA 1
ATOM 1218 C C . VAL A 1 157 ? -4.727 -5.960 15.105 1.00 88.06 157 VAL A C 1
ATOM 1220 O O . VAL A 1 157 ? -3.788 -6.599 15.578 1.00 88.06 157 VAL A O 1
ATOM 1223 N N . VAL A 1 158 ? -4.774 -5.593 13.821 1.00 90.06 158 VAL A N 1
ATOM 1224 C CA . VAL A 1 158 ? -3.617 -5.683 12.923 1.00 90.06 158 VAL A CA 1
ATOM 1225 C C . VAL A 1 158 ? -3.048 -4.284 12.733 1.00 90.06 158 VAL A C 1
ATOM 1227 O O . VAL A 1 158 ? -3.713 -3.401 12.193 1.00 90.06 158 VAL A O 1
ATOM 1230 N N . ILE A 1 159 ? -1.805 -4.098 13.175 1.00 87.69 159 ILE A N 1
ATOM 1231 C CA . ILE A 1 159 ? -1.038 -2.873 12.955 1.00 87.69 159 ILE A CA 1
ATOM 1232 C C . ILE A 1 159 ? -0.201 -3.082 11.698 1.00 87.69 159 ILE A C 1
ATOM 1234 O O . ILE A 1 159 ? 0.663 -3.958 11.676 1.00 87.69 159 ILE A O 1
ATOM 1238 N N . ALA A 1 160 ? -0.445 -2.287 10.664 1.00 89.75 160 ALA A N 1
ATOM 1239 C CA . ALA A 1 160 ? 0.432 -2.233 9.498 1.00 89.75 160 ALA A CA 1
ATOM 1240 C C . ALA A 1 160 ? 0.808 -0.784 9.158 1.00 89.75 160 ALA A C 1
ATOM 1242 O O . ALA A 1 160 ? 0.829 -0.388 8.000 1.00 89.75 160 ALA A O 1
ATOM 1243 N N . THR A 1 161 ? 1.105 -0.019 10.213 1.00 85.62 161 THR A N 1
ATOM 1244 C CA . THR A 1 161 ? 1.801 1.275 10.186 1.00 85.62 161 THR A CA 1
ATOM 1245 C C . THR A 1 161 ? 3.317 1.070 10.176 1.00 85.62 161 THR A C 1
ATOM 1247 O O . THR A 1 161 ? 3.780 -0.044 10.454 1.00 85.62 161 THR A O 1
ATOM 1250 N N . PRO A 1 162 ? 4.123 2.126 9.951 1.00 86.19 162 PRO A N 1
ATOM 1251 C CA . PRO A 1 162 ? 5.557 2.016 10.150 1.00 86.19 162 PRO A CA 1
ATOM 1252 C C . PRO A 1 162 ? 5.874 1.754 11.633 1.00 86.19 162 PRO A C 1
ATOM 1254 O O . PRO A 1 162 ? 5.043 1.970 12.525 1.00 86.19 162 PRO A O 1
ATOM 1257 N N . GLU A 1 163 ? 7.075 1.227 11.895 1.00 85.06 163 GLU A N 1
ATOM 1258 C CA . GLU A 1 163 ? 7.477 0.747 13.226 1.00 85.06 163 GLU A CA 1
ATOM 1259 C C . GLU A 1 163 ? 7.384 1.844 14.291 1.00 85.06 163 GLU A C 1
ATOM 1261 O O . GLU A 1 163 ? 6.944 1.584 15.408 1.00 85.06 163 GLU A O 1
ATOM 1266 N N . LYS A 1 164 ? 7.784 3.071 13.949 1.00 86.06 164 LYS A N 1
ATOM 1267 C CA . LYS A 1 164 ? 7.823 4.197 14.885 1.00 86.06 164 LYS A CA 1
ATOM 1268 C C . LYS A 1 164 ? 6.428 4.521 15.420 1.00 86.06 164 LYS A C 1
ATOM 1270 O O . LYS A 1 164 ? 6.245 4.642 16.630 1.00 86.06 164 LYS A O 1
ATOM 1275 N N . GLU A 1 165 ? 5.447 4.594 14.530 1.00 88.38 165 GLU A N 1
ATOM 1276 C CA . GLU A 1 165 ? 4.040 4.824 14.841 1.00 88.38 165 GLU A CA 1
ATOM 1277 C C . GLU A 1 165 ? 3.449 3.633 15.603 1.00 88.38 165 GLU A C 1
ATOM 1279 O O . GLU A 1 165 ? 2.795 3.823 16.627 1.00 88.38 165 GLU A O 1
ATOM 1284 N N . ALA A 1 166 ? 3.751 2.401 15.179 1.00 88.69 166 ALA A N 1
ATOM 1285 C CA . ALA A 1 166 ? 3.303 1.193 15.873 1.00 88.69 166 ALA A CA 1
ATOM 1286 C C . ALA A 1 166 ? 3.807 1.151 17.327 1.00 88.69 166 ALA A C 1
ATOM 1288 O O . ALA A 1 166 ? 3.047 0.862 18.253 1.00 88.69 166 ALA A O 1
ATOM 1289 N N . CYS A 1 167 ? 5.088 1.464 17.545 1.00 88.06 167 CYS A N 1
ATOM 1290 C CA . CYS A 1 167 ? 5.686 1.535 18.873 1.00 88.06 167 CYS A CA 1
ATOM 1291 C C . CYS A 1 167 ? 5.059 2.645 19.720 1.00 88.06 167 CYS A C 1
ATOM 1293 O O . CYS A 1 167 ? 4.737 2.392 20.881 1.00 88.06 167 CYS A O 1
ATOM 1295 N N . ALA A 1 168 ? 4.813 3.826 19.143 1.00 88.88 168 ALA A N 1
ATOM 1296 C CA . ALA A 1 168 ? 4.135 4.919 19.835 1.00 88.88 168 ALA A CA 1
ATOM 1297 C C . ALA A 1 168 ? 2.732 4.507 20.320 1.00 88.88 168 ALA A C 1
ATOM 1299 O O . ALA A 1 168 ? 2.429 4.671 21.502 1.00 88.88 168 ALA A O 1
ATOM 1300 N N . MET A 1 169 ? 1.924 3.874 19.459 1.00 89.12 169 MET A N 1
ATOM 1301 C CA . MET A 1 169 ? 0.581 3.380 19.813 1.00 89.12 169 MET A CA 1
ATOM 1302 C C . MET A 1 169 ? 0.607 2.322 20.924 1.00 89.12 169 MET A C 1
ATOM 1304 O O . MET A 1 169 ? -0.323 2.235 21.727 1.00 89.12 169 MET A O 1
ATOM 1308 N N . LEU A 1 170 ? 1.663 1.506 20.968 1.00 88.50 170 LEU A N 1
ATOM 1309 C CA . LEU A 1 170 ? 1.855 0.440 21.954 1.00 88.50 170 LEU A CA 1
ATOM 1310 C C . LEU A 1 170 ? 2.556 0.910 23.241 1.00 88.50 170 LEU A C 1
ATOM 1312 O O . LEU A 1 170 ? 2.757 0.092 24.142 1.00 88.50 170 LEU A O 1
ATOM 1316 N N . GLY A 1 171 ? 2.973 2.179 23.326 1.00 87.25 171 GLY A N 1
ATOM 1317 C CA . GLY A 1 171 ? 3.763 2.698 24.446 1.00 87.25 171 GLY A CA 1
ATOM 1318 C C . GLY A 1 171 ? 5.139 2.032 24.577 1.00 87.25 171 GLY A C 1
ATOM 1319 O O . GLY A 1 171 ? 5.602 1.779 25.689 1.00 87.25 171 GLY A O 1
ATOM 1320 N N . ARG A 1 172 ? 5.772 1.687 23.451 1.00 84.50 172 ARG A N 1
ATOM 1321 C CA . ARG A 1 172 ? 7.077 1.012 23.375 1.00 84.50 172 ARG A CA 1
ATOM 1322 C C . ARG A 1 172 ? 8.125 1.907 22.724 1.00 84.50 172 ARG A C 1
ATOM 1324 O O . ARG A 1 172 ? 7.798 2.806 21.956 1.00 84.50 172 ARG A O 1
ATOM 1331 N N . GLU A 1 173 ? 9.394 1.620 22.990 1.00 80.31 173 GLU A N 1
ATOM 1332 C CA . GLU A 1 173 ? 10.500 2.234 22.255 1.00 80.31 173 GLU A CA 1
ATOM 1333 C C . GLU A 1 173 ? 10.682 1.557 20.887 1.00 80.31 173 GLU A C 1
ATOM 1335 O O . GLU A 1 173 ? 10.505 0.345 20.742 1.00 80.31 173 GLU A O 1
ATOM 1340 N N . SER A 1 174 ? 10.994 2.356 19.866 1.00 75.19 174 SER A N 1
ATOM 1341 C CA . SER A 1 174 ? 11.313 1.880 18.515 1.00 75.19 174 SER A CA 1
ATOM 1342 C C . SER A 1 174 ? 12.773 1.428 18.447 1.00 75.19 174 SER A C 1
ATOM 1344 O O . SER A 1 174 ? 13.647 2.090 19.006 1.00 75.19 174 SER A O 1
ATOM 1346 N N . ASN A 1 175 ? 13.039 0.317 17.755 1.00 69.88 175 ASN A N 1
ATOM 1347 C CA . ASN A 1 175 ? 14.398 -0.183 17.533 1.00 69.88 175 ASN A CA 1
ATOM 1348 C C . ASN A 1 175 ? 14.973 0.272 16.181 1.00 69.88 175 ASN A C 1
ATOM 1350 O O . ASN A 1 175 ? 16.166 0.080 15.930 1.00 69.88 175 ASN A O 1
ATOM 1354 N N . SER A 1 176 ? 14.156 0.862 15.303 1.00 63.03 176 SER A N 1
ATOM 1355 C CA . SER A 1 176 ? 14.608 1.398 14.019 1.00 63.03 176 SER A CA 1
ATOM 1356 C C . SER A 1 176 ? 15.313 2.745 14.182 1.00 63.03 176 SER A C 1
ATOM 1358 O O . SER A 1 176 ? 14.770 3.680 14.770 1.00 63.03 176 SER A O 1
ATOM 1360 N N . THR A 1 177 ? 16.491 2.882 13.574 1.00 56.81 177 THR A N 1
ATOM 1361 C CA . THR A 1 177 ? 16.998 4.193 13.142 1.00 56.81 177 THR A CA 1
ATOM 1362 C C . THR A 1 177 ? 16.072 4.737 12.040 1.00 56.81 177 THR A C 1
ATOM 1364 O O . THR A 1 177 ? 15.435 3.936 11.361 1.00 56.81 177 THR A O 1
ATOM 1367 N N . ASP A 1 178 ? 15.961 6.064 11.862 1.00 55.31 178 ASP A N 1
ATOM 1368 C CA . ASP A 1 178 ? 14.955 6.798 11.039 1.00 55.31 178 ASP A CA 1
ATOM 1369 C C . ASP A 1 178 ? 14.793 6.384 9.539 1.00 55.31 178 ASP A C 1
ATOM 1371 O O . ASP A 1 178 ? 14.149 7.082 8.759 1.00 55.31 178 ASP A O 1
ATOM 1375 N N . LEU A 1 179 ? 15.351 5.258 9.084 1.00 46.44 179 LEU A N 1
ATOM 1376 C CA . LEU A 1 179 ? 15.393 4.821 7.687 1.00 46.44 179 LEU A CA 1
ATOM 1377 C C . LEU A 1 179 ? 14.133 4.094 7.168 1.00 46.44 179 LEU A C 1
ATOM 1379 O O . LEU A 1 179 ? 14.060 3.815 5.974 1.00 46.44 179 LEU A O 1
ATOM 1383 N N . MET A 1 180 ? 13.147 3.770 8.011 1.00 43.09 180 MET A N 1
ATOM 1384 C CA . MET A 1 180 ? 11.920 3.060 7.602 1.00 43.09 180 MET A CA 1
ATOM 1385 C C . MET A 1 180 ? 10.695 3.947 7.786 1.00 43.09 180 MET A C 1
ATOM 1387 O O . MET A 1 180 ? 9.921 3.796 8.727 1.00 43.09 180 MET A O 1
ATOM 1391 N N . SER A 1 181 ? 10.532 4.905 6.880 1.00 37.72 181 SER A N 1
ATOM 1392 C CA . SER A 1 181 ? 9.388 5.802 6.899 1.00 37.72 181 SER A CA 1
ATOM 1393 C C . SER A 1 181 ? 8.355 5.359 5.850 1.00 37.72 181 SER A C 1
ATOM 1395 O O . SER A 1 181 ? 8.650 5.290 4.656 1.00 37.72 181 SER A O 1
ATOM 1397 N N . HIS A 1 182 ? 7.128 5.116 6.321 1.00 46.81 182 HIS A N 1
ATOM 1398 C CA . HIS A 1 182 ? 5.881 5.023 5.545 1.00 46.81 182 HIS A CA 1
ATOM 1399 C C . HIS A 1 182 ? 5.527 3.659 4.912 1.00 46.81 182 HIS A C 1
ATOM 1401 O O . HIS A 1 182 ? 5.532 3.511 3.700 1.00 46.81 182 HIS A O 1
ATOM 1407 N N . VAL A 1 183 ? 5.065 2.683 5.698 1.00 38.38 183 VAL A N 1
ATOM 1408 C CA . VAL A 1 183 ? 4.099 1.678 5.213 1.00 38.38 183 VAL A CA 1
ATOM 1409 C C . VAL A 1 183 ? 2.863 1.784 6.101 1.00 38.38 183 VAL A C 1
ATOM 1411 O O . VAL A 1 183 ? 2.983 1.525 7.289 1.00 38.38 183 VAL A O 1
ATOM 1414 N N . SER A 1 184 ? 1.715 2.193 5.551 1.00 35.72 184 SER A N 1
ATOM 1415 C CA . SER A 1 184 ? 0.427 2.229 6.262 1.00 35.72 184 SER A CA 1
ATOM 1416 C C . SER A 1 184 ? -0.620 1.446 5.469 1.00 35.72 184 SER A C 1
ATOM 1418 O O . SER A 1 184 ? -0.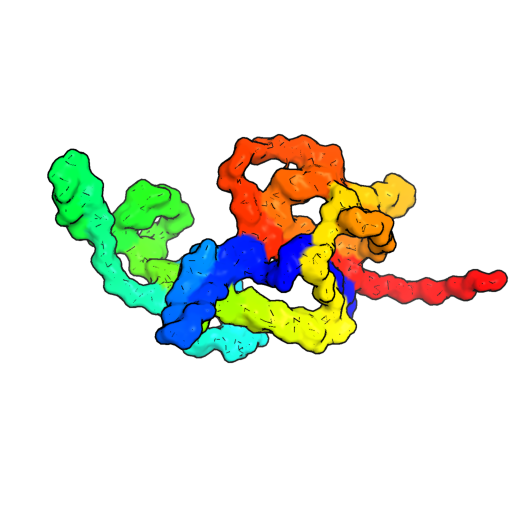968 1.830 4.354 1.00 35.72 184 SER A O 1
ATOM 1420 N N . VAL A 1 185 ? -1.097 0.333 6.028 1.00 34.38 185 VAL A N 1
ATOM 1421 C CA . VAL A 1 185 ? -2.361 -0.327 5.668 1.00 34.38 185 VAL A CA 1
ATOM 1422 C C . VAL A 1 185 ? -2.984 -0.834 6.965 1.00 34.38 185 VAL A C 1
ATOM 1424 O O . VAL A 1 185 ? -2.366 -1.610 7.677 1.00 34.38 185 VAL A O 1
ATOM 1427 N N . TYR A 1 186 ? -4.207 -0.442 7.301 1.00 43.78 186 TYR A N 1
ATOM 1428 C CA . TYR A 1 186 ? -4.847 -0.882 8.544 1.00 43.78 186 TYR A CA 1
ATOM 1429 C C . TYR A 1 186 ? -5.890 -1.968 8.264 1.00 43.78 186 TYR A C 1
ATOM 1431 O O . TYR A 1 186 ? -6.629 -1.895 7.290 1.00 43.78 186 TYR A O 1
ATOM 1439 N N . CYS A 1 187 ? -5.975 -2.992 9.115 1.00 40.62 187 CYS A N 1
ATOM 1440 C CA . CYS A 1 187 ? -7.066 -3.968 9.058 1.00 40.62 187 CYS A CA 1
ATOM 1441 C C . CYS A 1 187 ? -7.466 -4.365 10.479 1.00 40.62 187 CYS A C 1
ATOM 1443 O O . CYS A 1 187 ? -6.887 -5.262 11.085 1.00 40.62 187 CYS A O 1
ATOM 1445 N N . LEU A 1 188 ? -8.448 -3.679 11.051 1.00 44.44 188 LEU A N 1
ATOM 1446 C CA . LEU A 1 188 ? -8.994 -4.069 12.344 1.00 44.44 188 LEU A CA 1
ATOM 1447 C C . LEU A 1 188 ? -10.000 -5.196 12.146 1.00 44.44 188 LEU A C 1
ATOM 1449 O O . LEU A 1 188 ? -10.878 -5.075 11.302 1.00 44.44 188 LEU A O 1
ATOM 1453 N N . VAL A 1 189 ? -9.916 -6.265 12.930 1.00 45.62 189 VAL A N 1
ATOM 1454 C CA . VAL A 1 189 ? -10.797 -7.431 12.811 1.00 45.62 189 VAL A CA 1
ATOM 1455 C C . VAL A 1 189 ? -11.676 -7.519 14.057 1.00 45.62 189 VAL A C 1
ATOM 1457 O O . VAL A 1 189 ? -11.208 -7.798 15.155 1.00 45.62 189 VAL A O 1
ATOM 1460 N N . ARG A 1 190 ? -12.980 -7.311 13.874 1.00 47.00 190 ARG A N 1
ATOM 1461 C CA . ARG A 1 190 ? -14.029 -7.578 14.859 1.00 47.00 190 ARG A CA 1
ATOM 1462 C C . ARG A 1 190 ? -14.736 -8.889 14.515 1.00 47.00 190 ARG A C 1
ATOM 1464 O O . ARG A 1 190 ? -15.373 -9.031 13.464 1.00 47.00 190 ARG A O 1
ATOM 1471 N N . MET A 1 191 ? -14.644 -9.859 15.413 1.00 37.50 191 MET A N 1
ATOM 1472 C CA . MET A 1 191 ? -15.347 -11.133 15.317 1.00 37.50 191 MET A CA 1
ATOM 1473 C C . MET A 1 191 ? -16.723 -11.016 15.979 1.00 37.50 191 MET A C 1
ATOM 1475 O O . MET A 1 191 ? -16.917 -10.321 16.971 1.00 37.50 191 MET A O 1
ATOM 1479 N N . VAL A 1 192 ? -17.730 -11.685 15.417 1.00 40.00 192 VAL A N 1
ATOM 1480 C CA . VAL A 1 192 ? -19.060 -11.718 16.039 1.00 40.00 192 VAL A CA 1
ATOM 1481 C C . VAL A 1 192 ? -19.065 -12.781 17.134 1.00 40.00 192 VAL A C 1
ATOM 1483 O O . VAL A 1 192 ? -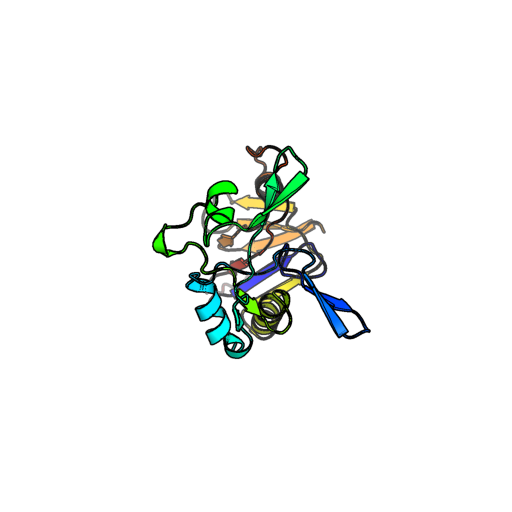19.149 -13.968 16.831 1.00 40.00 192 VAL A O 1
ATOM 1486 N N . GLY A 1 193 ? -19.040 -12.350 18.393 1.00 36.38 193 GLY A N 1
ATOM 1487 C CA . GLY A 1 193 ? -19.600 -13.108 19.509 1.00 36.38 193 GLY A CA 1
ATOM 1488 C C . GLY A 1 193 ? -21.000 -12.583 19.826 1.00 36.38 193 GLY A C 1
ATOM 1489 O O . GLY A 1 193 ? -21.147 -11.461 20.303 1.00 36.38 193 GLY A O 1
ATOM 1490 N N . GLN A 1 194 ? -22.043 -13.361 19.526 1.00 39.66 194 GLN A N 1
ATOM 1491 C CA . GLN A 1 194 ? -23.370 -13.134 20.104 1.00 39.66 194 GLN A CA 1
ATOM 1492 C C . GLN A 1 194 ? -23.311 -13.425 21.608 1.00 39.66 194 GLN A C 1
ATOM 1494 O O . GLN A 1 194 ? -22.943 -14.534 21.968 1.00 39.66 194 GLN A O 1
ATOM 1499 N N . THR A 1 195 ? -23.761 -12.486 22.440 1.00 36.31 195 THR A N 1
ATOM 1500 C CA . THR A 1 195 ? -24.898 -12.702 23.352 1.00 36.31 195 THR A CA 1
ATOM 1501 C C . THR A 1 195 ? -25.434 -11.352 23.812 1.00 36.31 195 THR A C 1
ATOM 1503 O O . THR A 1 195 ? -24.712 -10.515 24.348 1.00 36.31 195 THR A O 1
ATOM 1506 N N . SER A 1 196 ? -26.722 -11.160 23.550 1.00 42.69 196 SER A N 1
ATOM 1507 C CA . SER A 1 196 ? -27.622 -10.323 24.330 1.00 42.69 196 SER A CA 1
ATOM 1508 C C . SER A 1 196 ? -27.436 -10.572 25.823 1.00 42.69 196 SER A C 1
ATOM 1510 O O . SER A 1 196 ? -27.383 -11.732 26.210 1.00 42.69 196 SER A O 1
ATOM 1512 N N . ASP A 1 197 ? -27.454 -9.516 26.629 1.00 32.62 197 ASP A N 1
ATOM 1513 C CA . ASP A 1 197 ? -28.319 -9.497 27.803 1.00 32.62 197 ASP A CA 1
ATOM 1514 C C . ASP A 1 197 ? -28.738 -8.062 28.121 1.00 32.62 197 ASP A C 1
ATOM 1516 O O . ASP A 1 197 ? -27.962 -7.105 28.060 1.00 32.62 197 ASP A O 1
ATOM 1520 N N . HIS A 1 198 ? -30.039 -7.936 28.352 1.00 32.50 198 HIS A N 1
ATOM 1521 C CA . HIS A 1 198 ? -30.737 -6.723 28.724 1.00 32.50 198 HIS A CA 1
ATOM 1522 C C . HIS A 1 198 ? -30.199 -6.172 30.046 1.00 32.50 198 HIS A C 1
ATOM 1524 O O . HIS A 1 198 ? -30.150 -6.886 31.042 1.00 32.50 198 HIS A O 1
ATOM 1530 N N . TRP A 1 199 ? -29.881 -4.879 30.075 1.00 33.38 199 TRP A N 1
ATOM 1531 C CA . TRP A 1 199 ? -29.760 -4.133 31.323 1.00 33.38 199 TRP A CA 1
ATOM 1532 C C . TRP A 1 199 ? -31.122 -3.529 31.676 1.00 33.38 199 TRP A C 1
ATOM 1534 O O . TRP A 1 199 ? -31.464 -2.456 31.182 1.00 33.38 199 TRP A O 1
ATOM 1544 N N . HIS A 1 200 ? -31.878 -4.235 32.520 1.00 32.56 200 HIS A N 1
ATOM 1545 C CA . HIS A 1 200 ? -32.826 -3.680 33.491 1.00 32.56 200 HIS A CA 1
ATOM 1546 C C . HIS A 1 200 ? -32.796 -4.532 34.756 1.00 32.56 200 HIS A C 1
ATOM 1548 O O . HIS A 1 200 ? -32.871 -5.773 34.621 1.00 32.56 200 HIS A O 1
#

Solvent-accessible surface area (backbone atoms only — not comparable to full-atom values): 11834 Å² total; per-residue (Å²): 132,65,36,31,44,30,57,32,56,43,91,60,83,42,56,44,37,33,46,46,79,44,98,87,73,52,73,48,58,80,42,47,69,53,42,58,60,82,52,66,63,61,57,54,51,27,49,77,70,72,48,46,89,38,53,38,69,56,74,92,69,90,45,70,45,71,50,100,82,73,45,82,40,81,45,61,86,29,46,64,46,58,75,73,62,56,97,64,59,81,92,55,51,64,62,56,37,25,32,35,75,78,30,40,24,51,60,43,53,50,53,48,54,53,42,72,71,31,96,44,40,46,81,42,60,61,36,40,75,54,34,55,47,67,44,92,91,42,88,65,41,34,40,36,30,34,70,89,67,53,73,48,80,36,51,45,80,46,84,36,52,27,60,60,60,50,19,53,22,60,75,46,84,61,88,73,69,93,83,68,79,66,45,48,56,52,51,27,42,33,67,84,76,90,74,90,78,84,92,126

Radius of gyration: 21.69 Å; Cα contacts (8 Å, |Δi|>4): 324; chains: 1; bounding box: 68×34×55 Å

Foldseek 3Di:
DWFKEWAAQAPADDKQQDWDADPVGDIDRPGDFFAQPPDPPLCVLCVVLVQNVQKAFDDQDFDWDQDPVRDTHTDDFQVVCVVVVPPDDPVSTNSHGIAGNRGSVVSRVSVVVVQVPDPRYHYHYSKDFQAWDQDPVDNQWIWTAIPVRDIDIARDWDFQFWQCSVCRRHVHDGPDDPPTHIDDTTIGTHDDDDDDDDDD

Nearest PDB structures (foldseek):
  3ab1-assembly1_B  TM=6.912E-01  e=1.682E-01  Chlorobaculum tepidum
  1fl2-assembly1_A  TM=5.666E-01  e=2.543E-01  Escherichia coli
  3r9u-assembly1_A  TM=5.419E-01  e=2.862E-01  Campylobacter jejuni
  2bs2-assembly1_A  TM=4.272E-01  e=7.809E-02  Wolinella succinogenes
  1qlb-assembly1_D  TM=4.102E-01  e=1.682E-01  Wolinella succinogenes

Secondary structure (DSSP, 8-state):
--EEEEEESSSSS-TT--EEE-TTS-EEESS---EETT-SHHHHHHHHHT-GGGEEEPP-PPEEEE-TTS-EEEEPTTHHHHHTT----GGGTT--EEEETT-THHHHHHHHHHHHT-TTEEEEES--EEEEEE-SS-TT-EEEEETTS-EEEESEEE--S-HHHHHHHTT------TT-------EEEE----------

pLDDT: mean 82.22, std 17.51, range [32.5, 97.69]

InterPro domains:
  IPR002937 Amine oxidase [PF01593] (1-55)
  IPR002937 Amine oxidase [PF01593] (83-162)
  IPR036188 FAD/NAD(P)-binding domain superfamily [G3DSA:3.50.50.60] (1-15)
  IPR036188 FAD/NAD(P)-binding domain superfamily [G3DSA:3.50.50.60] (73-193)
  IPR036188 FAD/NAD(P)-binding domain superfamily [SSF51905] (1-172)

Mean predicted aligned error: 9.38 Å

Organism: Perkinsus olseni (NCBI:txid32597)